Protein AF-0000000078945267 (afdb_homodimer)

Nearest PDB structures (foldseek):
  6a7v-assembly1_E  TM=7.992E-01  e=7.839E-07  Mycobacterium tuberculosis H37Rv
  5wzf-assembly1_A  TM=7.982E-01  e=2.607E-05  Mycobacterium tuberculosis H37Rv
  4xgr-assembly1_A  TM=7.816E-01  e=2.161E-05  Mycobacterium tuberculosis H37Rv
  3h87-assembly1_B  TM=7.826E-01  e=5.525E-05  Mycobacterium tuberculosis H37Rv
  5sv2-assembly1_A-2  TM=7.715E-01  e=1.601E-04  Mycobacterium tuberculosis H37Rv

pLDDT: mean 94.8, std 7.05, range [62.19, 98.81]

Sequence (258 aa):
MIVIPDTSALVELIKGTEKGKAVLEILNESELVIIPTLVLAELSSFLERNGVDLSIVKTIADMGLVVPLDKEVAINAGKLHAEIRRKNKNKHVSLADCIISKTAKRYGALVVTTDYHFRLLGDAIIIESMIVIPDTSALVELIK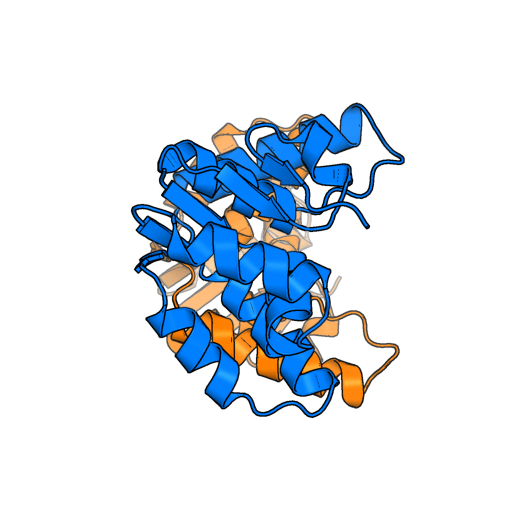GTEKGKAVLEILNESELVIIPTLVLAELSSFLERNGVDLSIVKTIADMGLVVPLDKEVAINAGKLHAEIRRKNKNKHVSLADCIISKTAKRYGALVVTTDYHFRLLGDAIIIES

Structure (mmCIF, N/CA/C/O backbone):
data_AF-0000000078945267-model_v1
#
loop_
_entity.id
_entity.type
_entity.pdbx_description
1 polymer 'Ribonuclease VapC'
#
loop_
_atom_site.group_PDB
_atom_site.id
_atom_site.type_symbol
_atom_site.label_atom_id
_atom_site.label_alt_id
_atom_site.label_comp_id
_atom_site.label_asym_id
_atom_site.label_entity_id
_atom_site.label_seq_id
_atom_site.pdbx_PDB_ins_code
_atom_site.Cartn_x
_atom_site.Cartn_y
_atom_site.Cartn_z
_atom_site.occupancy
_atom_site.B_iso_or_equiv
_atom_site.auth_seq_id
_atom_site.auth_comp_id
_atom_site.auth_asym_id
_atom_site.auth_atom_id
_atom_site.pdbx_PDB_model_num
ATOM 1 N N . MET A 1 1 ? 11.25 -24.047 -0.646 1 95.25 1 MET A N 1
ATOM 2 C CA . MET A 1 1 ? 11.461 -22.609 -0.771 1 95.25 1 MET A CA 1
ATOM 3 C C . MET A 1 1 ? 10.25 -21.828 -0.259 1 95.25 1 MET A C 1
ATOM 5 O O . MET A 1 1 ? 9.133 -22.359 -0.244 1 95.25 1 MET A O 1
ATOM 9 N N . ILE A 1 2 ? 10.531 -20.609 0.265 1 98.38 2 ILE A N 1
ATOM 10 C CA . ILE A 1 2 ? 9.461 -19.703 0.669 1 98.38 2 ILE A CA 1
ATOM 11 C C . ILE A 1 2 ? 9.102 -18.781 -0.488 1 98.38 2 ILE A C 1
ATOM 13 O O . ILE A 1 2 ? 9.992 -18.234 -1.15 1 98.38 2 ILE A O 1
ATOM 17 N N . VAL A 1 3 ? 7.695 -18.594 -0.691 1 98.62 3 VAL A N 1
ATOM 18 C CA . VAL A 1 3 ? 7.328 -17.797 -1.857 1 98.62 3 VAL A CA 1
ATOM 19 C C . VAL A 1 3 ? 6.238 -16.797 -1.479 1 98.62 3 VAL A C 1
ATOM 21 O O . VAL A 1 3 ? 5.508 -17.016 -0.505 1 98.62 3 VAL A O 1
ATOM 24 N N . ILE A 1 4 ? 6.203 -15.719 -2.215 1 98.56 4 ILE A N 1
ATOM 25 C CA . ILE A 1 4 ? 5.148 -14.711 -2.164 1 98.56 4 ILE A CA 1
ATOM 26 C C . ILE A 1 4 ? 4.527 -14.539 -3.547 1 98.56 4 ILE A C 1
ATOM 28 O O . ILE A 1 4 ? 5.172 -14.023 -4.465 1 98.56 4 ILE A O 1
ATOM 32 N N . PRO A 1 5 ? 3.307 -15.031 -3.713 1 98.56 5 PRO A N 1
ATOM 33 C CA . PRO A 1 5 ? 2.623 -14.672 -4.957 1 98.56 5 PRO A CA 1
ATOM 34 C C . PRO A 1 5 ? 2.16 -13.219 -4.984 1 98.56 5 PRO A C 1
ATOM 36 O O . PRO A 1 5 ? 1.478 -12.766 -4.059 1 98.56 5 PRO A O 1
ATOM 39 N N . ASP A 1 6 ? 2.59 -12.5 -6.016 1 97.38 6 ASP A N 1
ATOM 40 C CA . ASP A 1 6 ? 2.037 -11.156 -6.133 1 97.38 6 ASP A CA 1
ATOM 41 C C . ASP A 1 6 ? 0.679 -11.18 -6.832 1 97.38 6 ASP A C 1
ATOM 43 O O . ASP A 1 6 ? 0.148 -12.25 -7.129 1 97.38 6 ASP A O 1
ATOM 47 N N . THR A 1 7 ? 0.083 -10.078 -7 1 98 7 THR A N 1
ATOM 48 C CA . THR A 1 7 ? -1.31 -10.016 -7.43 1 98 7 THR A CA 1
ATOM 49 C C . THR A 1 7 ? -1.462 -10.555 -8.844 1 98 7 THR A C 1
ATOM 51 O O . THR A 1 7 ? -2.41 -11.289 -9.141 1 98 7 THR A O 1
ATOM 54 N N . SER A 1 8 ? -0.461 -10.25 -9.703 1 97.31 8 SER A N 1
ATOM 55 C CA . SER A 1 8 ? -0.552 -10.719 -11.078 1 97.31 8 SER A CA 1
ATOM 56 C C . SER A 1 8 ? -0.572 -12.242 -11.148 1 97.31 8 SER A C 1
ATOM 58 O O . SER A 1 8 ? -1.308 -12.82 -11.945 1 97.31 8 SER A O 1
ATOM 60 N N . ALA A 1 9 ? 0.193 -12.883 -10.32 1 98.25 9 ALA A N 1
ATOM 61 C CA . ALA A 1 9 ? 0.227 -14.344 -10.273 1 98.25 9 ALA A CA 1
ATOM 62 C C . ALA A 1 9 ? -1.091 -14.906 -9.75 1 98.25 9 ALA A C 1
ATOM 64 O O . ALA A 1 9 ? -1.614 -15.883 -10.297 1 98.25 9 ALA A O 1
ATOM 65 N N . LEU A 1 10 ? -1.614 -14.336 -8.758 1 98.56 10 LEU A N 1
ATOM 66 C CA . LEU A 1 10 ? -2.854 -14.805 -8.148 1 98.56 10 LEU A CA 1
ATOM 67 C C . LEU A 1 10 ? -4.027 -14.633 -9.109 1 98.56 10 LEU A C 1
ATOM 69 O O . LEU A 1 10 ? -4.934 -15.469 -9.133 1 98.56 10 LEU A O 1
ATOM 73 N N . VAL A 1 11 ? -4.02 -13.57 -9.859 1 98.06 11 VAL A N 1
ATOM 74 C CA . VAL A 1 11 ? -5.07 -13.328 -10.844 1 98.06 11 VAL A CA 1
ATOM 75 C C . VAL A 1 11 ? -5.074 -14.453 -11.875 1 98.06 11 VAL A C 1
ATOM 77 O O . VAL A 1 11 ? -6.133 -14.992 -12.211 1 98.06 11 VAL A O 1
ATOM 80 N N . GLU A 1 12 ? -3.877 -14.828 -12.344 1 98 12 GLU A N 1
ATOM 81 C CA . GLU A 1 12 ? -3.777 -15.945 -13.281 1 98 12 GLU A CA 1
ATOM 82 C C . GLU A 1 12 ? -4.25 -17.25 -12.648 1 98 12 GLU A C 1
ATOM 84 O O . GLU A 1 12 ? -4.895 -18.062 -13.305 1 98 12 GLU A O 1
ATOM 89 N N . LEU A 1 13 ? -3.918 -17.438 -11.375 1 97.88 13 LEU A N 1
ATOM 90 C CA . LEU A 1 13 ? -4.344 -18.625 -10.641 1 97.88 13 LEU A CA 1
ATOM 91 C C . LEU A 1 13 ? -5.867 -18.703 -10.586 1 97.88 13 LEU A C 1
ATOM 93 O O . LEU A 1 13 ? -6.445 -19.75 -10.891 1 97.88 13 LEU A O 1
ATOM 97 N N . ILE A 1 14 ? -6.5 -17.609 -10.281 1 97.44 14 ILE A N 1
ATOM 98 C CA . ILE A 1 14 ? -7.949 -17.547 -10.102 1 97.44 14 ILE A CA 1
ATOM 99 C C . ILE A 1 14 ? -8.641 -17.734 -11.453 1 97.44 14 ILE A C 1
ATOM 101 O O . ILE A 1 14 ? -9.68 -18.391 -11.531 1 97.44 14 ILE A O 1
ATOM 105 N N . LYS A 1 15 ? -8 -17.219 -12.508 1 96.5 15 LYS A N 1
ATOM 106 C CA . LYS A 1 15 ? -8.578 -17.312 -13.844 1 96.5 15 LYS A CA 1
ATOM 107 C C . LYS A 1 15 ? -8.406 -18.719 -14.422 1 96.5 15 LYS A C 1
ATOM 109 O O . LYS A 1 15 ? -9.078 -19.078 -15.391 1 96.5 15 LYS A O 1
ATOM 114 N N . GLY A 1 16 ? -7.504 -19.438 -13.883 1 96.56 16 GLY A N 1
ATOM 115 C CA . GLY A 1 16 ? -7.293 -20.797 -14.352 1 96.56 16 GLY A CA 1
ATOM 116 C C . GLY A 1 16 ? -6.559 -20.859 -15.68 1 96.56 16 GLY A C 1
ATOM 117 O O . GLY A 1 16 ? -6.852 -21.719 -16.516 1 96.56 16 GLY A O 1
ATOM 118 N N . THR A 1 17 ? -5.715 -19.922 -15.945 1 97.44 17 THR A N 1
ATOM 119 C CA . THR A 1 17 ? -4.922 -19.922 -17.172 1 97.44 17 THR A CA 1
ATOM 120 C C . THR A 1 17 ? -3.768 -20.906 -17.078 1 97.44 17 THR A C 1
ATOM 122 O O . THR A 1 17 ? -3.555 -21.516 -16.031 1 97.44 17 THR A O 1
ATOM 125 N N . GLU A 1 18 ? -3.039 -21.062 -18.188 1 97.56 18 GLU A N 1
ATOM 126 C CA . GLU A 1 18 ? -1.825 -21.875 -18.156 1 97.56 18 GLU A CA 1
ATOM 127 C C . GLU A 1 18 ? -0.794 -21.281 -17.203 1 97.56 18 GLU A C 1
ATOM 129 O O . GLU A 1 18 ? -0.133 -22.031 -16.469 1 97.56 18 GLU A O 1
ATOM 134 N N . LYS A 1 19 ? -0.689 -20.031 -17.188 1 98 19 LYS A N 1
ATOM 135 C CA . LYS A 1 19 ? 0.187 -19.375 -16.219 1 98 19 LYS A CA 1
ATOM 136 C C . LYS 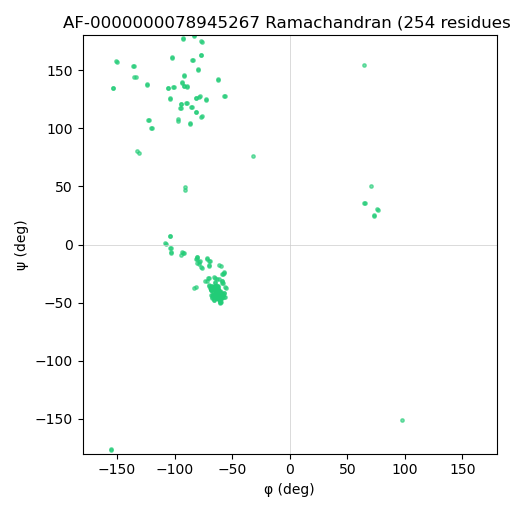A 1 19 ? -0.271 -19.656 -14.789 1 98 19 LYS A C 1
ATOM 138 O O . LYS A 1 19 ? 0.553 -19.844 -13.891 1 98 19 LYS A O 1
ATOM 143 N N . GLY A 1 20 ? -1.564 -19.641 -14.648 1 97.88 20 GLY A N 1
ATOM 144 C CA . GLY A 1 20 ? -2.131 -19.938 -13.336 1 97.88 20 GLY A CA 1
ATOM 145 C C . GLY A 1 20 ? -1.781 -21.328 -12.836 1 97.88 20 GLY A C 1
ATOM 146 O O . GLY A 1 20 ? -1.502 -21.516 -11.648 1 97.88 20 GLY A O 1
ATOM 147 N N . LYS A 1 21 ? -1.812 -22.25 -13.773 1 97.94 21 LYS A N 1
ATOM 148 C CA . LYS A 1 21 ? -1.436 -23.609 -13.422 1 97.94 21 LYS A CA 1
ATOM 149 C C . LYS A 1 21 ? 0.021 -23.672 -12.969 1 97.94 21 LYS A C 1
ATOM 151 O O . LYS A 1 21 ? 0.348 -24.391 -12.016 1 97.94 21 LYS A O 1
ATOM 156 N N . ALA A 1 22 ? 0.824 -22.938 -13.703 1 98 22 ALA A N 1
ATOM 157 C CA . ALA A 1 22 ? 2.232 -22.875 -13.328 1 98 22 ALA A CA 1
ATOM 158 C C . ALA A 1 22 ? 2.398 -22.25 -11.945 1 98 22 ALA A C 1
ATOM 160 O O . ALA A 1 22 ? 3.209 -22.719 -11.141 1 98 22 ALA A O 1
ATOM 161 N N . VAL A 1 23 ? 1.636 -21.25 -11.625 1 98.25 23 VAL A N 1
ATOM 162 C CA . VAL A 1 23 ? 1.657 -20.594 -10.32 1 98.25 23 VAL A CA 1
ATOM 163 C C . VAL A 1 23 ? 1.265 -21.609 -9.234 1 98.25 23 VAL A C 1
ATOM 165 O O . VAL A 1 23 ? 1.939 -21.719 -8.211 1 98.25 23 VAL A O 1
ATOM 168 N N . LEU A 1 24 ? 0.233 -22.297 -9.523 1 97.69 24 LEU A N 1
ATOM 169 C CA . LEU A 1 24 ? -0.27 -23.281 -8.562 1 97.69 24 LEU A CA 1
ATOM 170 C C . LEU A 1 24 ? 0.787 -24.328 -8.258 1 97.69 24 LEU A C 1
ATOM 172 O O . LEU A 1 24 ? 0.966 -24.719 -7.098 1 97.69 24 LEU A O 1
ATOM 176 N N . GLU A 1 25 ? 1.458 -24.781 -9.25 1 98.06 25 GLU A N 1
ATOM 177 C CA . GLU A 1 25 ? 2.512 -25.766 -9.07 1 98.06 25 GLU A CA 1
ATOM 178 C C . GLU A 1 25 ? 3.613 -25.25 -8.148 1 98.06 25 GLU A C 1
ATOM 180 O O . GLU A 1 25 ? 4.07 -25.953 -7.254 1 98.06 25 GLU A O 1
ATOM 185 N N . ILE A 1 26 ? 4.004 -24.031 -8.367 1 98.25 26 ILE A N 1
ATOM 186 C CA . ILE A 1 26 ? 5.055 -23.406 -7.57 1 98.25 26 ILE A CA 1
ATOM 187 C C . ILE A 1 26 ? 4.59 -23.281 -6.121 1 98.25 26 ILE A C 1
ATOM 189 O O . ILE A 1 26 ? 5.336 -23.594 -5.191 1 98.25 26 ILE A O 1
ATOM 193 N N . LEU A 1 27 ? 3.365 -22.844 -5.941 1 98.19 27 LEU A N 1
ATOM 194 C CA . LEU A 1 27 ? 2.832 -22.672 -4.594 1 98.19 27 LEU A CA 1
ATOM 195 C C . LEU A 1 27 ? 2.746 -24 -3.867 1 98.19 27 LEU A C 1
ATOM 197 O O . LEU A 1 27 ? 3.088 -24.094 -2.686 1 98.19 27 LEU A O 1
ATOM 201 N N . ASN A 1 28 ? 2.387 -25.031 -4.598 1 97.62 28 ASN A N 1
ATOM 202 C CA . ASN A 1 28 ? 2.227 -26.359 -4.012 1 97.62 28 ASN A CA 1
ATOM 203 C C . ASN A 1 28 ? 3.572 -26.953 -3.625 1 97.62 28 ASN A C 1
ATOM 205 O O . ASN A 1 28 ? 3.656 -27.734 -2.668 1 97.62 28 ASN A O 1
ATOM 209 N N . GLU A 1 29 ? 4.551 -26.578 -4.312 1 97.88 29 GLU A N 1
ATOM 210 C CA . GLU A 1 29 ? 5.871 -27.172 -4.09 1 97.88 29 GLU A CA 1
ATOM 211 C C . GLU A 1 29 ? 6.672 -26.344 -3.078 1 97.88 29 GLU A C 1
ATOM 213 O O . GLU A 1 29 ? 7.75 -26.766 -2.652 1 97.88 29 GLU A O 1
ATOM 218 N N . SER A 1 30 ? 6.148 -25.203 -2.703 1 98.19 30 SER A N 1
ATOM 219 C CA . SER A 1 30 ? 6.871 -24.328 -1.794 1 98.19 30 SER A CA 1
ATOM 220 C C . SER A 1 30 ? 6.742 -24.781 -0.348 1 98.19 30 SER A C 1
ATOM 222 O O . SER A 1 30 ? 5.789 -25.484 0.001 1 98.19 30 SER A O 1
ATOM 224 N N . GLU A 1 31 ? 7.734 -24.484 0.42 1 98.25 31 GLU A N 1
ATOM 225 C CA . GLU A 1 31 ? 7.703 -24.797 1.847 1 98.25 31 GLU A CA 1
ATOM 226 C C . GLU A 1 31 ? 6.688 -23.922 2.58 1 98.25 31 GLU A C 1
ATOM 228 O O . GLU A 1 31 ? 6.035 -24.391 3.521 1 98.25 31 GLU A O 1
ATOM 233 N N . LEU A 1 32 ? 6.613 -22.766 2.18 1 98.56 32 LEU A N 1
ATOM 234 C CA . LEU A 1 32 ? 5.738 -21.797 2.816 1 98.56 32 LEU A CA 1
ATOM 235 C C . LEU A 1 32 ? 5.316 -20.703 1.824 1 98.56 32 LEU A C 1
ATOM 237 O O . LEU A 1 32 ? 6.141 -20.219 1.051 1 98.56 32 LEU A O 1
ATOM 241 N N . VAL A 1 33 ? 4.02 -20.422 1.864 1 98.75 33 VAL A N 1
ATOM 242 C CA . VAL A 1 33 ? 3.484 -19.312 1.094 1 98.75 33 VAL A CA 1
ATOM 243 C C . VAL A 1 33 ? 3.191 -18.125 2.023 1 98.75 33 VAL A C 1
ATOM 245 O O . VAL A 1 33 ? 2.531 -18.297 3.053 1 98.75 33 VAL A O 1
ATOM 248 N N . ILE A 1 34 ? 3.738 -17 1.702 1 98.75 34 ILE A N 1
ATOM 249 C CA . ILE A 1 34 ? 3.477 -15.773 2.439 1 98.75 34 ILE A CA 1
ATOM 250 C C . ILE A 1 34 ? 2.564 -14.867 1.619 1 98.75 34 ILE A C 1
ATOM 252 O O . ILE A 1 34 ? 2.754 -14.711 0.41 1 98.75 34 ILE A O 1
ATOM 256 N N . ILE A 1 35 ? 1.578 -14.328 2.305 1 98.81 35 ILE A N 1
ATOM 257 C CA . ILE A 1 35 ? 0.629 -13.438 1.653 1 98.81 35 ILE A CA 1
ATOM 258 C C . ILE A 1 35 ? 0.667 -12.062 2.326 1 98.81 35 ILE A C 1
ATOM 260 O O . ILE A 1 35 ? 0.054 -11.867 3.379 1 98.81 35 ILE A O 1
ATOM 264 N N . PRO A 1 36 ? 1.363 -11.133 1.706 1 98.75 36 PRO A N 1
ATOM 265 C CA . PRO A 1 36 ? 1.32 -9.773 2.254 1 98.75 36 PRO A CA 1
ATOM 266 C C . PRO A 1 36 ? -0.082 -9.172 2.229 1 98.75 36 PRO A C 1
ATOM 268 O O . PRO A 1 36 ? -0.819 -9.352 1.256 1 98.75 36 PRO A O 1
ATOM 271 N N . THR A 1 37 ? -0.438 -8.43 3.23 1 98.75 37 THR A N 1
ATOM 272 C CA . THR A 1 37 ? -1.771 -7.848 3.32 1 98.75 37 THR A CA 1
ATOM 273 C C . THR A 1 37 ? -2.018 -6.879 2.168 1 98.75 37 THR A C 1
ATOM 275 O O . THR A 1 37 ? -3.146 -6.742 1.694 1 98.75 37 THR A O 1
ATOM 278 N N . LEU A 1 38 ? -0.979 -6.266 1.688 1 98.75 38 LEU A N 1
ATOM 279 C CA . LEU A 1 38 ? -1.125 -5.383 0.538 1 98.75 38 LEU A CA 1
ATOM 280 C C . LEU A 1 38 ? -1.604 -6.152 -0.686 1 98.75 38 LEU A C 1
ATOM 282 O O . LEU A 1 38 ? -2.389 -5.637 -1.484 1 98.75 38 LEU A O 1
ATOM 286 N N . VAL A 1 39 ? -1.171 -7.371 -0.865 1 98.75 39 VAL A N 1
ATOM 287 C CA . VAL A 1 39 ? -1.594 -8.219 -1.975 1 98.75 39 VAL A CA 1
ATOM 288 C C . VAL A 1 39 ? -3.086 -8.523 -1.854 1 98.75 39 VAL A C 1
ATOM 290 O O . VAL A 1 39 ? -3.807 -8.539 -2.855 1 98.75 39 VAL A O 1
ATOM 293 N N . LEU A 1 40 ? -3.533 -8.68 -0.643 1 98.75 40 LEU A N 1
ATOM 294 C CA . LEU A 1 40 ? -4.953 -8.938 -0.424 1 98.75 40 LEU A CA 1
ATOM 295 C C . LEU A 1 40 ? -5.785 -7.711 -0.774 1 98.75 40 LEU A C 1
ATOM 297 O O . LEU A 1 40 ? -6.895 -7.836 -1.296 1 98.75 40 LEU A O 1
ATOM 301 N N . ALA A 1 41 ? -5.285 -6.535 -0.462 1 98.69 41 ALA A N 1
ATOM 302 C CA . ALA A 1 41 ? -5.984 -5.309 -0.831 1 98.69 41 ALA A CA 1
ATOM 303 C C . ALA A 1 41 ? -6.145 -5.199 -2.344 1 98.69 41 ALA A C 1
ATOM 305 O O . ALA A 1 41 ? -7.242 -4.938 -2.842 1 98.69 41 ALA A O 1
ATOM 306 N N . GLU A 1 42 ? -5.051 -5.441 -3.041 1 98.56 42 GLU A N 1
ATOM 307 C CA . GLU A 1 42 ? -5.066 -5.375 -4.5 1 98.56 42 GLU A CA 1
ATOM 308 C C . GLU A 1 42 ? -5.996 -6.434 -5.09 1 98.56 42 GLU A C 1
ATOM 310 O O . GLU A 1 42 ? -6.762 -6.148 -6.016 1 98.56 42 GLU A O 1
ATOM 315 N N . LEU A 1 43 ? -5.883 -7.586 -4.555 1 98.62 43 LEU A N 1
ATOM 316 C CA . LEU A 1 43 ? -6.688 -8.703 -5.047 1 98.62 43 LEU A CA 1
ATOM 317 C C . LEU A 1 43 ? -8.172 -8.438 -4.816 1 98.62 43 LEU A C 1
ATOM 319 O O . LEU A 1 43 ? -8.992 -8.688 -5.703 1 98.62 43 LEU A O 1
ATOM 323 N N . SER A 1 44 ? -8.469 -7.922 -3.645 1 98.69 44 SER A N 1
ATOM 324 C CA . SER A 1 44 ? -9.852 -7.598 -3.326 1 98.69 44 SER A CA 1
ATOM 325 C C . SER A 1 44 ? -10.422 -6.578 -4.309 1 98.69 44 SER A C 1
ATOM 327 O O . SER A 1 44 ? -11.539 -6.746 -4.805 1 98.69 44 SER A O 1
ATOM 329 N N . SER A 1 45 ? -9.695 -5.551 -4.609 1 97.81 45 SER A N 1
ATOM 330 C CA . SER A 1 45 ? -10.125 -4.555 -5.578 1 97.81 45 SER A CA 1
ATOM 331 C C . SER A 1 45 ? -10.352 -5.18 -6.953 1 97.81 45 SER A C 1
ATOM 333 O O . SER A 1 45 ? -11.367 -4.922 -7.598 1 97.81 45 SER A O 1
ATOM 335 N N . PHE A 1 46 ? -9.422 -6.023 -7.391 1 97.62 46 PHE A N 1
ATOM 336 C CA . PHE A 1 46 ? -9.492 -6.672 -8.695 1 97.62 46 PHE A CA 1
ATOM 337 C C . PHE A 1 46 ? -10.742 -7.539 -8.797 1 97.62 46 PHE A C 1
ATOM 339 O O . PHE A 1 46 ? -11.492 -7.438 -9.766 1 97.62 46 PHE A O 1
ATOM 346 N N . LEU A 1 47 ? -10.945 -8.359 -7.801 1 97.81 47 LEU A N 1
ATOM 347 C CA . LEU A 1 47 ? -12.07 -9.297 -7.836 1 97.81 47 LEU A CA 1
ATOM 348 C C . LEU A 1 47 ? -13.398 -8.547 -7.832 1 97.81 47 LEU A C 1
ATOM 350 O O . LEU A 1 47 ? -14.289 -8.852 -8.633 1 97.81 47 LEU A O 1
ATOM 354 N N . GLU A 1 48 ? -13.477 -7.59 -6.965 1 96.75 48 GLU A N 1
ATOM 355 C CA . GLU A 1 48 ? -14.703 -6.809 -6.879 1 96.75 48 GLU A CA 1
ATOM 356 C C . GLU A 1 48 ? -14.984 -6.074 -8.188 1 96.75 48 GLU A C 1
ATOM 358 O O . GLU A 1 48 ? -16.125 -6.055 -8.656 1 96.75 48 GLU A O 1
ATOM 363 N N . ARG A 1 49 ? -14.039 -5.535 -8.789 1 94.69 49 ARG A N 1
ATOM 364 C CA . ARG A 1 49 ? -14.203 -4.793 -10.039 1 94.69 49 ARG A CA 1
ATOM 365 C C . ARG A 1 49 ? -14.641 -5.715 -11.172 1 94.69 49 ARG A C 1
ATOM 367 O O . ARG A 1 49 ? -15.289 -5.273 -12.125 1 94.69 49 ARG A O 1
ATOM 374 N N . ASN A 1 50 ? -14.258 -6.945 -11.055 1 95.31 50 ASN A N 1
ATOM 375 C CA . ASN A 1 50 ? -14.523 -7.871 -12.148 1 95.31 50 ASN A CA 1
ATOM 376 C C . ASN A 1 50 ? -15.68 -8.812 -11.82 1 95.31 50 ASN A C 1
ATOM 378 O O . ASN A 1 50 ? -15.898 -9.805 -12.516 1 95.31 50 ASN A O 1
ATOM 382 N N . GLY A 1 51 ? -16.328 -8.57 -10.742 1 94 51 GLY A N 1
ATOM 383 C CA . GLY A 1 51 ? -17.531 -9.32 -10.391 1 94 51 GLY A CA 1
ATOM 384 C C . GLY A 1 51 ? -17.234 -10.734 -9.945 1 94 51 GLY A C 1
ATOM 385 O O . GLY A 1 51 ? -18.062 -11.633 -10.141 1 94 51 GLY A O 1
ATOM 386 N N . VAL A 1 52 ? -16.047 -10.898 -9.469 1 93.31 52 VAL A N 1
ATOM 387 C CA . VAL A 1 52 ? -15.664 -12.219 -8.984 1 93.31 52 VAL A CA 1
ATOM 388 C C . VAL A 1 52 ? -15.961 -12.328 -7.488 1 93.31 52 VAL A C 1
ATOM 390 O O . VAL A 1 52 ? -15.844 -11.344 -6.75 1 93.31 52 VAL A O 1
ATOM 393 N N . ASP A 1 53 ? -16.344 -13.492 -7.062 1 94.06 53 ASP A N 1
ATOM 394 C CA . ASP A 1 53 ? -16.703 -13.742 -5.668 1 94.06 53 ASP A CA 1
ATOM 395 C C . ASP A 1 53 ? -15.562 -13.359 -4.73 1 94.06 53 ASP A C 1
ATOM 397 O O . ASP A 1 53 ? -14.461 -13.891 -4.836 1 94.06 53 ASP A O 1
ATOM 401 N N . LEU A 1 54 ? -15.859 -12.57 -3.752 1 93.25 54 LEU A N 1
ATOM 402 C CA . LEU A 1 54 ? -14.844 -12.023 -2.857 1 93.25 54 LEU A CA 1
ATOM 403 C C . LEU A 1 54 ? -14.414 -13.062 -1.824 1 93.25 54 LEU A C 1
ATOM 405 O O . LEU A 1 54 ? -13.391 -12.898 -1.159 1 93.25 54 LEU A O 1
ATOM 409 N N . SER A 1 55 ? -15.203 -14.117 -1.685 1 95.38 55 SER A N 1
ATOM 410 C CA . SER A 1 55 ? -14.797 -15.188 -0.775 1 95.38 55 SER A CA 1
ATOM 411 C C . SER A 1 55 ? -13.461 -15.789 -1.194 1 95.38 55 SER A C 1
ATOM 413 O O . SER A 1 55 ? -12.758 -16.391 -0.376 1 95.38 55 SER A O 1
ATOM 415 N N . ILE A 1 56 ? -13.086 -15.547 -2.453 1 97.31 56 ILE A N 1
ATOM 416 C CA . ILE A 1 56 ? -11.828 -16.047 -2.998 1 97.31 56 ILE A CA 1
ATOM 417 C C . ILE A 1 56 ? -10.656 -15.391 -2.27 1 97.31 56 ILE A C 1
ATOM 419 O O . ILE A 1 56 ? -9.625 -16.031 -2.037 1 97.31 56 ILE A O 1
ATOM 423 N N . VAL A 1 57 ? -10.805 -14.148 -1.843 1 98 57 VAL A N 1
ATOM 424 C CA . VAL A 1 57 ? -9.734 -13.461 -1.122 1 98 57 VAL A CA 1
ATOM 425 C C . VAL A 1 57 ? -9.43 -14.203 0.177 1 98 57 VAL A C 1
ATOM 427 O O . VAL A 1 57 ? -8.266 -14.367 0.546 1 98 57 VAL A O 1
ATOM 430 N N . LYS A 1 58 ? -10.469 -14.664 0.824 1 96.12 58 LYS A N 1
ATOM 431 C CA . LYS A 1 58 ? -10.281 -15.422 2.057 1 96.12 58 LYS A CA 1
ATOM 432 C C . LYS A 1 58 ? -9.609 -16.766 1.78 1 96.12 58 LYS A C 1
ATOM 434 O O . LYS A 1 58 ? -8.766 -17.219 2.557 1 96.12 58 LYS A O 1
ATOM 439 N N . THR A 1 59 ? -10.016 -17.375 0.708 1 97.19 59 THR A N 1
ATOM 440 C CA . THR A 1 59 ? -9.398 -18.641 0.312 1 97.19 59 THR A CA 1
ATOM 441 C C . THR A 1 59 ? -7.902 -18.453 0.067 1 97.19 59 THR A C 1
ATOM 443 O O . THR A 1 59 ? -7.094 -19.281 0.511 1 97.19 59 THR A O 1
ATOM 446 N N . ILE A 1 60 ? -7.598 -17.359 -0.598 1 98 60 ILE A N 1
ATOM 447 C CA . ILE A 1 60 ? -6.199 -17.062 -0.877 1 98 60 ILE A CA 1
ATOM 448 C C . ILE A 1 60 ? -5.457 -16.797 0.43 1 98 60 ILE A C 1
ATOM 450 O O . ILE A 1 60 ? -4.348 -17.297 0.635 1 98 60 ILE A O 1
ATOM 454 N N . ALA A 1 61 ? -6.047 -16.047 1.312 1 97.94 61 ALA A N 1
ATOM 455 C CA . ALA A 1 61 ? -5.438 -15.75 2.607 1 97.94 61 ALA A CA 1
ATOM 456 C C . ALA A 1 61 ? -5.152 -17.031 3.389 1 97.94 61 ALA A C 1
ATOM 458 O O . ALA A 1 61 ? -4.152 -17.109 4.105 1 97.94 61 ALA A O 1
ATOM 459 N N . ASP A 1 62 ? -5.973 -18.016 3.191 1 96.88 62 ASP A N 1
ATOM 460 C CA . ASP A 1 62 ? -5.871 -19.266 3.945 1 96.88 62 ASP A CA 1
ATOM 461 C C . ASP A 1 62 ? -4.785 -20.172 3.367 1 96.88 62 ASP A C 1
ATOM 463 O O . ASP A 1 62 ? -4.375 -21.141 4.008 1 96.88 62 ASP A O 1
ATOM 467 N N . MET A 1 63 ? -4.266 -19.844 2.203 1 95.69 63 MET A N 1
ATOM 468 C CA . MET A 1 63 ? -3.277 -20.688 1.526 1 95.69 63 MET A CA 1
ATOM 469 C C . MET A 1 63 ? -1.885 -20.453 2.102 1 95.69 63 MET A C 1
ATOM 471 O O . MET A 1 63 ? -0.97 -21.234 1.857 1 95.69 63 MET A O 1
ATOM 475 N N . GLY A 1 64 ? -1.753 -19.422 2.877 1 97.88 64 GLY A N 1
ATOM 476 C CA . GLY A 1 64 ? -0.427 -19.078 3.363 1 97.88 64 GLY A CA 1
ATOM 477 C C . GLY A 1 64 ? -0.452 -18.281 4.664 1 97.88 64 GLY A C 1
ATOM 478 O O . GLY A 1 64 ? -1.49 -18.203 5.32 1 97.88 64 GLY A O 1
ATOM 479 N N . LEU A 1 65 ? 0.695 -17.891 5.09 1 98.5 65 LEU A N 1
ATOM 480 C CA . LEU A 1 65 ? 0.845 -17.016 6.238 1 98.5 65 LEU A CA 1
ATOM 481 C C . LEU A 1 65 ? 0.63 -15.555 5.832 1 98.5 65 LEU A C 1
ATOM 483 O O . LEU A 1 65 ? 1.429 -14.992 5.078 1 98.5 65 LEU A O 1
ATOM 487 N N . VAL A 1 66 ? -0.447 -14.984 6.367 1 98.81 66 VAL A N 1
ATOM 488 C CA . VAL A 1 66 ? -0.708 -13.578 6.09 1 98.81 66 VAL A CA 1
ATOM 489 C C . VAL A 1 66 ? 0.19 -12.703 6.961 1 98.81 66 VAL A C 1
ATOM 491 O O . VAL A 1 66 ? 0.237 -12.875 8.18 1 98.81 66 VAL A O 1
ATOM 494 N N . VAL A 1 67 ? 0.909 -11.789 6.336 1 98.56 67 VAL A N 1
ATOM 495 C CA . VAL A 1 67 ? 1.807 -10.922 7.098 1 98.56 67 VAL A CA 1
ATOM 496 C C . VAL A 1 67 ? 1.462 -9.461 6.836 1 98.56 67 VAL A C 1
ATOM 498 O O . VAL A 1 67 ? 1.152 -9.078 5.703 1 98.56 67 VAL A O 1
ATOM 501 N N . PRO A 1 68 ? 1.447 -8.633 7.887 1 98.44 68 PRO A N 1
ATOM 502 C CA . PRO A 1 68 ? 1.164 -7.203 7.719 1 98.44 68 PRO A CA 1
ATOM 503 C C . PRO A 1 68 ? 2.357 -6.426 7.168 1 98.44 68 PRO A C 1
ATOM 505 O O . PRO A 1 68 ? 3.475 -6.949 7.129 1 98.44 68 PRO A O 1
ATOM 508 N N . LEU A 1 69 ? 2.117 -5.242 6.668 1 98.06 69 LEU A N 1
ATOM 509 C CA . LEU A 1 69 ? 3.18 -4.305 6.316 1 98.06 69 LEU A CA 1
ATOM 510 C C . LEU A 1 69 ? 3.752 -3.643 7.566 1 98.06 69 LEU A C 1
ATOM 512 O O . LEU A 1 69 ? 3.088 -2.816 8.195 1 98.06 69 LEU A O 1
ATOM 516 N N . ASP A 1 70 ? 4.875 -3.963 7.879 1 95.88 70 ASP A N 1
ATOM 517 C CA . ASP A 1 70 ? 5.441 -3.342 9.078 1 95.88 70 ASP A CA 1
ATOM 518 C C . ASP A 1 70 ? 6.23 -2.084 8.719 1 95.88 70 ASP A C 1
ATOM 520 O O . ASP A 1 70 ? 6.371 -1.747 7.539 1 95.88 70 ASP A O 1
ATOM 524 N N . LYS A 1 71 ? 6.742 -1.433 9.773 1 97.38 71 LYS A N 1
ATOM 525 C CA . LYS A 1 71 ? 7.383 -0.128 9.648 1 97.38 71 LYS A CA 1
ATOM 526 C C . LYS A 1 71 ? 8.672 -0.227 8.836 1 97.38 71 LYS A C 1
ATOM 528 O O . LYS A 1 71 ? 8.906 0.568 7.926 1 97.38 71 LYS A O 1
ATOM 533 N N . GLU A 1 72 ? 9.477 -1.21 9.133 1 97.38 72 GLU A N 1
ATOM 534 C CA . GLU A 1 72 ? 10.781 -1.34 8.484 1 97.38 72 GLU A CA 1
ATOM 535 C C . GLU A 1 72 ? 10.633 -1.625 6.996 1 97.38 72 GLU A C 1
ATOM 537 O O . GLU A 1 72 ? 11.273 -0.971 6.168 1 97.38 72 GLU A O 1
ATOM 542 N N . VAL A 1 73 ? 9.789 -2.562 6.664 1 97.94 73 VAL A N 1
ATOM 543 C CA . VAL A 1 73 ? 9.539 -2.9 5.266 1 97.94 73 VAL A CA 1
ATOM 544 C C . VAL A 1 73 ? 8.969 -1.688 4.535 1 97.94 73 VAL A C 1
ATOM 546 O O . VAL A 1 73 ? 9.375 -1.383 3.41 1 97.94 73 VAL A O 1
ATOM 549 N N . ALA A 1 74 ? 8.086 -0.976 5.164 1 98.5 74 ALA A N 1
ATOM 550 C CA . ALA A 1 74 ? 7.449 0.19 4.551 1 98.5 74 ALA A CA 1
ATOM 551 C C . ALA A 1 74 ? 8.484 1.245 4.176 1 98.5 74 ALA A C 1
ATOM 553 O O . ALA A 1 74 ? 8.531 1.7 3.031 1 98.5 74 ALA A O 1
ATOM 554 N N . ILE A 1 75 ? 9.336 1.579 5.09 1 98.38 75 ILE A N 1
ATOM 555 C CA . ILE A 1 75 ? 10.328 2.635 4.887 1 98.38 75 ILE A CA 1
ATOM 556 C C . ILE A 1 75 ? 11.328 2.203 3.816 1 98.38 75 ILE A C 1
ATOM 558 O O . ILE A 1 75 ? 11.633 2.971 2.9 1 98.38 75 ILE A O 1
ATOM 562 N N . ASN A 1 76 ? 11.758 0.974 3.887 1 97.94 76 ASN A N 1
ATOM 563 C CA . ASN A 1 76 ? 12.727 0.475 2.916 1 97.94 76 ASN A CA 1
ATOM 564 C C . ASN A 1 76 ? 12.117 0.366 1.521 1 97.94 76 ASN A C 1
ATOM 566 O O . ASN A 1 76 ? 12.812 0.568 0.521 1 97.94 76 ASN A O 1
ATOM 570 N N . ALA A 1 77 ? 10.875 0.011 1.459 1 98 77 ALA A N 1
ATOM 571 C CA . ALA A 1 77 ? 10.188 -0.052 0.172 1 98 77 ALA A CA 1
ATOM 572 C C . ALA A 1 77 ? 10.109 1.327 -0.476 1 98 77 ALA A C 1
ATOM 574 O O . ALA A 1 77 ? 10.266 1.458 -1.692 1 98 77 ALA A O 1
ATOM 575 N N . GLY A 1 78 ? 9.781 2.332 0.324 1 98.12 78 GLY A N 1
ATOM 576 C CA . GLY A 1 78 ? 9.781 3.689 -0.197 1 98.12 78 GLY A CA 1
ATOM 577 C C . GLY A 1 78 ? 11.117 4.105 -0.778 1 98.12 78 GLY A C 1
ATOM 578 O O . GLY A 1 78 ? 11.18 4.688 -1.862 1 98.12 78 GLY A O 1
ATOM 579 N N . LYS A 1 79 ? 12.188 3.744 -0.083 1 97.19 79 LYS A N 1
ATOM 580 C CA . LYS A 1 79 ? 13.531 4.043 -0.566 1 97.19 79 LYS A CA 1
ATOM 581 C C . LYS A 1 79 ? 13.797 3.354 -1.901 1 97.19 79 LYS A C 1
ATOM 583 O O . LYS A 1 79 ? 14.305 3.979 -2.838 1 97.19 79 LYS A O 1
ATOM 588 N N . LEU A 1 80 ? 13.477 2.162 -1.93 1 95.69 80 LEU A N 1
ATOM 589 C CA . LEU A 1 80 ? 13.672 1.38 -3.146 1 95.69 80 LEU A CA 1
ATOM 590 C C . LEU A 1 80 ? 12.898 1.984 -4.312 1 95.69 80 LEU A C 1
ATOM 592 O O . LEU A 1 80 ? 13.43 2.092 -5.422 1 95.69 80 LEU A O 1
ATOM 596 N N . HIS A 1 81 ? 11.656 2.348 -4.086 1 96.12 81 HIS A N 1
ATOM 597 C CA . HIS A 1 81 ? 10.805 2.945 -5.109 1 96.12 81 HIS A CA 1
ATOM 598 C C . HIS A 1 81 ? 11.445 4.203 -5.691 1 96.12 81 HIS A C 1
ATOM 600 O O . HIS A 1 81 ? 11.492 4.371 -6.914 1 96.12 81 HIS A O 1
ATOM 606 N N . ALA A 1 82 ? 11.953 5.031 -4.84 1 95.56 82 ALA A N 1
ATOM 607 C CA . ALA A 1 82 ? 12.609 6.262 -5.277 1 95.56 82 ALA A CA 1
ATOM 608 C C . ALA A 1 82 ? 13.852 5.949 -6.105 1 95.56 82 ALA A C 1
ATOM 610 O O . ALA A 1 82 ? 14.102 6.59 -7.129 1 95.56 82 ALA A O 1
ATOM 611 N N . GLU A 1 83 ? 14.625 4.996 -5.648 1 93.31 83 GLU A N 1
ATOM 612 C CA . GLU A 1 83 ? 15.844 4.602 -6.348 1 93.31 83 GLU A CA 1
ATOM 613 C C . GLU A 1 83 ? 15.539 4.117 -7.762 1 93.31 83 GLU A C 1
ATOM 615 O O . GLU A 1 83 ? 16.234 4.477 -8.711 1 93.31 83 GLU A O 1
ATOM 620 N N . ILE A 1 84 ? 14.555 3.355 -7.844 1 91.5 84 ILE A N 1
ATOM 621 C CA . ILE A 1 84 ? 14.18 2.793 -9.141 1 91.5 84 ILE A CA 1
ATOM 622 C C . ILE A 1 84 ? 13.68 3.902 -10.062 1 91.5 84 ILE A C 1
ATOM 624 O O . ILE A 1 84 ? 14.031 3.943 -11.242 1 91.5 84 ILE A O 1
ATOM 628 N N . ARG A 1 85 ? 12.844 4.738 -9.531 1 90.12 85 ARG A N 1
ATOM 629 C CA . ARG A 1 85 ? 12.281 5.824 -10.328 1 90.12 85 ARG A CA 1
ATOM 630 C C . ARG A 1 85 ? 13.375 6.777 -10.805 1 90.12 85 ARG A C 1
ATOM 632 O O . ARG A 1 85 ? 13.266 7.363 -11.883 1 90.12 85 ARG A O 1
ATOM 639 N N . ARG A 1 86 ? 14.359 6.984 -9.969 1 88.06 86 ARG A N 1
ATOM 640 C CA . ARG A 1 86 ? 15.477 7.844 -10.336 1 88.06 86 ARG A CA 1
ATO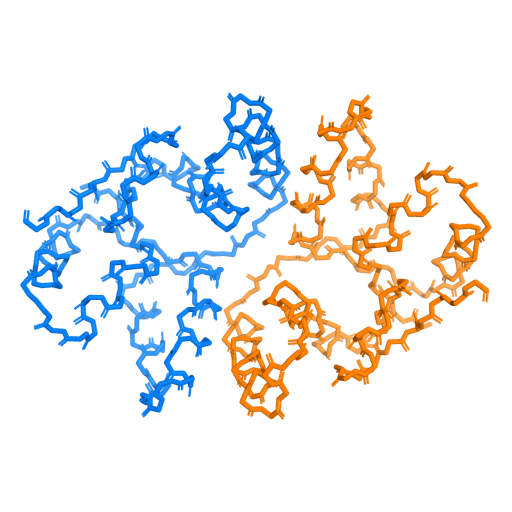M 641 C C . ARG A 1 86 ? 16.266 7.238 -11.492 1 88.06 86 ARG A C 1
ATOM 643 O O . ARG A 1 86 ? 16.719 7.957 -12.398 1 88.06 86 ARG A O 1
ATOM 650 N N . LYS A 1 87 ? 16.422 5.996 -11.461 1 83.44 87 LYS A N 1
ATOM 651 C CA . LYS A 1 87 ? 17.234 5.309 -12.453 1 83.44 87 LYS A CA 1
ATOM 652 C C . LYS A 1 87 ? 16.469 5.059 -13.742 1 83.44 87 LYS A C 1
ATOM 654 O O . LYS A 1 87 ? 17.047 5.027 -14.828 1 83.44 87 LYS A O 1
ATOM 659 N N . ASN A 1 88 ? 15.234 4.77 -13.516 1 74.56 88 ASN A N 1
ATOM 660 C CA . ASN A 1 88 ? 14.445 4.375 -14.68 1 74.56 88 ASN A CA 1
ATOM 661 C C . ASN A 1 88 ? 13.102 5.109 -14.719 1 74.56 88 ASN A C 1
ATOM 663 O O . ASN A 1 88 ? 12.062 4.531 -14.391 1 74.56 88 ASN A O 1
ATOM 667 N N . LYS A 1 89 ? 13.094 6.289 -15.172 1 65.94 89 LYS A N 1
ATOM 668 C CA . LYS A 1 89 ? 11.898 7.133 -15.195 1 65.94 89 LYS A CA 1
ATOM 669 C C . LYS A 1 89 ? 10.766 6.457 -15.961 1 65.94 89 LYS A C 1
ATOM 671 O O . LYS A 1 89 ? 9.594 6.742 -15.711 1 65.94 89 LYS A O 1
ATOM 676 N N . ASN A 1 90 ? 11.172 5.621 -16.781 1 62.84 90 ASN A N 1
ATOM 677 C CA . ASN A 1 90 ? 10.18 4.996 -17.641 1 62.84 90 ASN A CA 1
ATOM 678 C C . ASN A 1 90 ? 9.68 3.674 -17.062 1 62.84 90 ASN A C 1
ATOM 680 O O . ASN A 1 90 ? 8.773 3.053 -17.609 1 62.84 90 ASN A O 1
ATOM 684 N N . LYS A 1 91 ? 10.383 3.338 -15.977 1 63.84 91 LYS A N 1
ATOM 685 C CA . LYS A 1 91 ? 9.977 2.027 -15.477 1 63.84 91 LYS A CA 1
ATOM 686 C C . LYS A 1 91 ? 8.828 2.15 -14.477 1 63.84 91 LYS A C 1
ATOM 688 O O . LYS A 1 91 ? 8.836 3.041 -13.625 1 63.84 91 LYS A O 1
ATOM 693 N N . HIS A 1 92 ? 7.922 1.189 -14.75 1 78.56 92 HIS A N 1
ATOM 694 C CA . HIS A 1 92 ? 6.594 1.128 -14.148 1 78.56 92 HIS A CA 1
ATOM 695 C C . HIS A 1 92 ? 6.602 0.292 -12.875 1 78.56 92 HIS A C 1
ATOM 697 O O . HIS A 1 92 ? 5.832 -0.664 -12.75 1 78.56 92 HIS A O 1
ATOM 703 N N . VAL A 1 93 ? 7.543 0.526 -12.016 1 89.12 93 VAL A N 1
ATOM 704 C CA . VAL A 1 93 ? 7.504 -0.19 -10.75 1 89.12 93 VAL A CA 1
ATOM 705 C C . VAL A 1 93 ? 6.711 0.617 -9.727 1 89.12 93 VAL A C 1
ATOM 707 O O . VAL A 1 93 ? 7.051 1.766 -9.43 1 89.12 93 VAL A O 1
ATOM 710 N N . SER A 1 94 ? 5.707 -0.025 -9.258 1 93.56 94 SER A N 1
ATOM 711 C CA . SER A 1 94 ? 4.836 0.659 -8.312 1 93.56 94 SER A CA 1
ATOM 712 C C . SER A 1 94 ? 5.375 0.549 -6.887 1 93.56 94 SER A C 1
ATOM 714 O O . SER A 1 94 ? 6.234 -0.29 -6.605 1 93.56 94 SER A O 1
ATOM 716 N N . LEU A 1 95 ? 4.965 1.402 -6.066 1 96.38 95 LEU A N 1
ATOM 717 C CA . LEU A 1 95 ? 5.293 1.287 -4.648 1 96.38 95 LEU A CA 1
ATOM 718 C C . LEU A 1 95 ? 4.855 -0.065 -4.098 1 96.38 95 LEU A C 1
ATOM 720 O O . LEU A 1 95 ? 5.551 -0.658 -3.27 1 96.38 95 LEU A O 1
ATOM 724 N N . ALA A 1 96 ? 3.713 -0.562 -4.559 1 96.75 96 ALA A N 1
ATOM 725 C CA . ALA A 1 96 ? 3.219 -1.873 -4.148 1 96.75 96 ALA A CA 1
ATOM 726 C C . ALA A 1 96 ? 4.219 -2.971 -4.496 1 96.75 96 ALA A C 1
ATOM 728 O O . ALA A 1 96 ? 4.512 -3.84 -3.67 1 96.75 96 ALA A O 1
ATOM 729 N N . ASP A 1 97 ? 4.777 -2.885 -5.664 1 95.88 97 ASP A N 1
ATOM 730 C CA . ASP A 1 97 ? 5.77 -3.867 -6.082 1 95.88 97 ASP A CA 1
ATOM 731 C C . ASP A 1 97 ? 7.008 -3.816 -5.188 1 95.88 97 ASP A C 1
ATOM 733 O O . ASP A 1 97 ? 7.574 -4.855 -4.844 1 95.88 97 ASP A O 1
ATOM 737 N N . CYS A 1 98 ? 7.383 -2.627 -4.785 1 96.94 98 CYS A N 1
ATOM 738 C CA . CYS A 1 98 ? 8.531 -2.465 -3.9 1 96.94 98 CYS A CA 1
ATOM 739 C C . CYS A 1 98 ? 8.234 -3.031 -2.518 1 96.94 98 CYS A C 1
ATOM 741 O O . CYS A 1 98 ? 9.102 -3.648 -1.896 1 96.94 98 CYS A O 1
ATOM 743 N N . ILE A 1 99 ? 7.055 -2.83 -2.045 1 98 99 ILE A N 1
ATOM 744 C CA . ILE A 1 99 ? 6.645 -3.359 -0.748 1 98 99 ILE A CA 1
ATOM 745 C C . ILE A 1 99 ? 6.68 -4.887 -0.778 1 98 99 ILE A C 1
ATOM 747 O O . ILE A 1 99 ? 7.195 -5.52 0.146 1 98 99 ILE A O 1
ATOM 751 N N . ILE A 1 100 ? 6.172 -5.438 -1.837 1 97.94 100 ILE A N 1
ATOM 752 C CA . ILE A 1 100 ? 6.16 -6.891 -1.977 1 97.94 100 ILE A CA 1
ATOM 753 C C . ILE A 1 100 ? 7.594 -7.414 -2.043 1 97.94 100 ILE A C 1
ATOM 755 O O . ILE A 1 100 ? 7.926 -8.414 -1.398 1 97.94 100 ILE A O 1
ATOM 759 N N . SER A 1 101 ? 8.438 -6.742 -2.762 1 97.19 101 SER A N 1
ATOM 760 C CA . SER A 1 101 ? 9.844 -7.129 -2.887 1 97.19 101 SER A CA 1
ATOM 761 C C . SER A 1 101 ? 10.547 -7.082 -1.536 1 97.19 101 SER A C 1
ATOM 763 O O . SER A 1 101 ? 11.258 -8.016 -1.169 1 97.19 101 SER A O 1
ATOM 765 N N . LYS A 1 102 ? 10.344 -6.047 -0.792 1 97.75 102 LYS A N 1
ATOM 766 C CA . LYS A 1 102 ? 11.016 -5.902 0.495 1 97.75 102 LYS A CA 1
ATOM 767 C C . LYS A 1 102 ? 10.445 -6.871 1.526 1 97.75 102 LYS A C 1
ATOM 769 O O . LYS A 1 102 ? 11.164 -7.336 2.414 1 97.75 102 LYS A O 1
ATOM 774 N N . THR A 1 103 ? 9.148 -7.176 1.398 1 97.81 103 THR A N 1
ATOM 775 C CA . THR A 1 103 ? 8.586 -8.227 2.238 1 97.81 103 THR A CA 1
ATOM 776 C C . THR A 1 103 ? 9.266 -9.562 1.951 1 97.81 103 THR A C 1
ATOM 778 O O . THR A 1 103 ? 9.602 -10.305 2.877 1 97.81 103 THR A O 1
ATOM 781 N N . ALA A 1 104 ? 9.445 -9.852 0.666 1 97.5 104 ALA A N 1
ATOM 782 C CA . ALA A 1 104 ? 10.117 -11.086 0.282 1 97.5 104 ALA A CA 1
ATOM 783 C C . ALA A 1 104 ? 11.523 -11.156 0.883 1 97.5 104 ALA A C 1
ATOM 785 O O . ALA A 1 104 ? 11.922 -12.195 1.42 1 97.5 104 ALA A O 1
ATOM 786 N N . LYS A 1 105 ? 12.219 -10.062 0.819 1 97 105 LYS A N 1
ATOM 787 C CA . LYS A 1 105 ? 13.57 -10.008 1.378 1 97 105 LYS A CA 1
ATOM 788 C C . LYS A 1 105 ? 13.555 -10.297 2.877 1 97 105 LYS A C 1
ATOM 790 O O . LYS A 1 105 ? 14.398 -11.039 3.381 1 97 105 LYS A O 1
ATOM 795 N N . ARG A 1 106 ? 12.641 -9.758 3.568 1 96.62 106 ARG A N 1
ATOM 796 C CA . ARG A 1 106 ? 12.516 -9.93 5.012 1 96.62 106 ARG A CA 1
ATOM 797 C C . ARG A 1 106 ? 12.375 -11.406 5.375 1 96.62 106 ARG A C 1
ATOM 799 O O . ARG A 1 106 ? 12.891 -11.852 6.402 1 96.62 106 ARG A O 1
ATOM 806 N N . TYR A 1 107 ? 11.742 -12.141 4.52 1 96.88 107 TYR A N 1
ATOM 807 C CA . TYR A 1 107 ? 11.406 -13.516 4.859 1 96.88 107 TYR A CA 1
ATOM 808 C C . TYR A 1 107 ? 12.273 -14.5 4.082 1 96.88 107 TYR A C 1
ATOM 810 O O . TYR A 1 107 ? 12.07 -15.711 4.16 1 96.88 107 TYR A O 1
ATOM 818 N N . GLY A 1 108 ? 13.156 -13.945 3.277 1 97 108 GLY A N 1
ATOM 819 C CA . GLY A 1 108 ? 13.945 -14.82 2.432 1 97 108 GLY A CA 1
ATOM 820 C C . GLY A 1 108 ? 13.109 -15.57 1.407 1 97 108 GLY A C 1
ATOM 821 O O . GLY A 1 108 ? 13.359 -16.75 1.138 1 97 108 GLY A O 1
ATOM 822 N N . ALA A 1 109 ? 12.078 -14.898 0.904 1 97.88 109 ALA A N 1
ATOM 823 C CA . ALA A 1 109 ? 11.133 -15.516 -0.019 1 97.88 109 ALA A CA 1
ATOM 824 C C . ALA A 1 109 ? 11.414 -15.094 -1.458 1 97.88 109 ALA A C 1
ATOM 826 O O . ALA A 1 109 ? 12.109 -14.102 -1.695 1 97.88 109 ALA A O 1
ATOM 827 N N . LEU A 1 110 ? 10.906 -15.859 -2.418 1 97.88 110 LEU A N 1
ATOM 828 C CA . LEU A 1 110 ? 10.867 -15.477 -3.826 1 97.88 110 LEU A CA 1
ATOM 829 C C . LEU A 1 110 ? 9.484 -14.977 -4.223 1 97.88 110 LEU A C 1
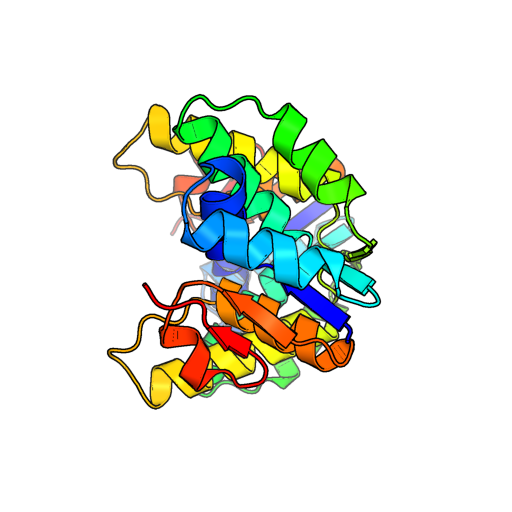ATOM 831 O O . LEU A 1 110 ? 8.469 -15.562 -3.828 1 97.88 110 LEU A O 1
ATOM 835 N N . VAL A 1 111 ? 9.5 -13.906 -4.953 1 98.31 111 VAL A N 1
ATOM 836 C CA . VAL A 1 111 ? 8.234 -13.406 -5.461 1 98.31 111 VAL A CA 1
ATOM 837 C C . VAL A 1 111 ? 7.832 -14.18 -6.715 1 98.31 111 VAL A C 1
ATOM 839 O O . VAL A 1 111 ? 8.633 -14.344 -7.633 1 98.31 111 VAL A O 1
ATOM 842 N N . VAL A 1 112 ? 6.625 -14.727 -6.691 1 98.31 112 VAL A N 1
ATOM 843 C CA . VAL A 1 112 ? 6.051 -15.344 -7.879 1 98.31 112 VAL A CA 1
ATOM 844 C C . VAL A 1 112 ? 5.172 -14.336 -8.609 1 98.31 112 VAL A C 1
ATOM 846 O O . VAL A 1 112 ? 4.207 -13.82 -8.047 1 98.31 112 VAL A O 1
ATOM 849 N N . THR A 1 113 ? 5.492 -14.055 -9.859 1 97.88 113 THR A N 1
ATOM 850 C CA . THR A 1 113 ? 4.828 -12.969 -10.562 1 97.88 113 THR A CA 1
ATOM 851 C C . THR A 1 113 ? 4.785 -13.242 -12.062 1 97.88 113 THR A C 1
ATOM 853 O O . THR A 1 113 ? 5.523 -14.094 -12.562 1 97.88 113 THR A O 1
ATOM 856 N N . THR A 1 114 ? 3.822 -12.57 -12.734 1 96.5 114 THR A N 1
ATOM 857 C CA . THR A 1 114 ? 3.812 -12.594 -14.195 1 96.5 114 THR A CA 1
ATOM 858 C C . THR A 1 114 ? 4.332 -11.266 -14.75 1 96.5 114 THR A C 1
ATOM 860 O O . THR A 1 114 ? 4.426 -11.102 -15.969 1 96.5 114 THR A O 1
ATOM 863 N N . ASP A 1 115 ? 4.633 -10.328 -13.859 1 92.88 115 ASP A N 1
ATOM 864 C CA . ASP A 1 115 ? 5.109 -9.008 -14.258 1 92.88 115 ASP A CA 1
ATOM 865 C C . ASP A 1 115 ? 6.625 -9.008 -14.461 1 92.88 115 ASP A C 1
ATOM 867 O O . ASP A 1 115 ? 7.387 -9.094 -13.5 1 92.88 115 ASP A O 1
ATOM 871 N N . TYR A 1 116 ? 7.074 -8.734 -15.617 1 88.75 116 TYR A N 1
ATOM 872 C CA . TYR A 1 116 ? 8.484 -8.789 -15.992 1 88.75 116 TYR A CA 1
ATOM 873 C C . TYR A 1 116 ? 9.273 -7.668 -15.32 1 88.75 116 TYR A C 1
ATOM 875 O O . TYR A 1 116 ? 10.492 -7.762 -15.172 1 88.75 116 TYR A O 1
ATOM 883 N N . HIS A 1 117 ? 8.617 -6.688 -14.859 1 83.25 117 HIS A N 1
ATOM 884 C CA . HIS A 1 117 ? 9.289 -5.547 -14.242 1 83.25 117 HIS A CA 1
ATOM 885 C C . HIS A 1 117 ? 9.914 -5.934 -12.906 1 83.25 117 HIS A C 1
ATOM 887 O O . HIS A 1 117 ? 10.836 -5.27 -12.43 1 83.25 117 HIS A O 1
ATOM 893 N N . PHE A 1 118 ? 9.523 -7.082 -12.383 1 90.25 118 PHE A N 1
ATOM 894 C CA . PHE A 1 118 ? 10.086 -7.535 -11.109 1 90.25 118 PHE A CA 1
ATOM 895 C C . PHE A 1 118 ? 11.531 -7.973 -11.281 1 90.25 118 PHE A C 1
ATOM 897 O O . PHE A 1 118 ? 12.25 -8.156 -10.297 1 90.25 118 PHE A O 1
ATOM 904 N N . ARG A 1 119 ? 11.945 -8.102 -12.477 1 83.5 119 ARG A N 1
ATOM 905 C CA . ARG A 1 119 ? 13.344 -8.422 -12.727 1 83.5 119 ARG A CA 1
ATOM 906 C C . ARG A 1 119 ? 14.266 -7.367 -12.125 1 83.5 119 ARG A C 1
ATOM 908 O O . ARG A 1 119 ? 15.398 -7.664 -11.742 1 83.5 119 ARG A O 1
ATOM 915 N N . LEU A 1 120 ? 13.719 -6.172 -11.977 1 83.44 120 LEU A N 1
ATOM 916 C CA . LEU A 1 120 ? 14.492 -5.055 -11.438 1 83.44 120 LEU A CA 1
ATOM 917 C C . LEU A 1 120 ? 14.562 -5.133 -9.914 1 83.44 120 LEU A C 1
ATOM 919 O O . LEU A 1 120 ? 15.375 -4.449 -9.289 1 83.44 120 LEU A O 1
ATOM 923 N N . LEU A 1 121 ? 13.719 -5.91 -9.305 1 88.81 121 LEU A N 1
ATOM 924 C CA . LEU A 1 121 ? 13.547 -5.859 -7.859 1 88.81 121 LEU A CA 1
ATOM 925 C C . LEU A 1 121 ? 14.242 -7.035 -7.188 1 88.81 121 LEU A C 1
ATOM 927 O O . LEU A 1 121 ? 14.477 -7.012 -5.977 1 88.81 121 LEU A O 1
ATOM 931 N N . GLY A 1 122 ? 14.734 -7.906 -8.016 1 78.88 122 GLY A N 1
ATOM 932 C CA . GLY A 1 122 ? 15.484 -9.039 -7.488 1 78.88 122 GLY A CA 1
ATOM 933 C C . GLY A 1 122 ? 14.648 -10.297 -7.371 1 78.88 122 GLY A C 1
ATOM 934 O O . GLY A 1 122 ? 13.789 -10.562 -8.211 1 78.88 122 GLY A O 1
ATOM 935 N N . ASP A 1 123 ? 14.914 -11.227 -6.445 1 85.81 123 ASP A N 1
ATOM 936 C CA . ASP A 1 123 ? 14.539 -12.594 -6.086 1 85.81 123 ASP A CA 1
ATOM 937 C C . ASP A 1 123 ? 13.094 -12.883 -6.473 1 85.81 123 ASP A C 1
ATOM 939 O O . ASP A 1 123 ? 12.203 -12.875 -5.621 1 85.81 123 ASP A O 1
ATOM 943 N N . ALA A 1 124 ? 12.898 -13.102 -7.781 1 95.06 124 ALA A N 1
ATOM 944 C CA . ALA A 1 124 ? 11.547 -13.344 -8.273 1 95.06 124 ALA A CA 1
ATOM 945 C C . ALA A 1 124 ? 11.523 -14.516 -9.258 1 95.06 124 ALA A C 1
ATOM 947 O O . ALA A 1 124 ? 12.531 -14.797 -9.914 1 95.06 124 ALA A O 1
ATOM 948 N N . ILE A 1 125 ? 10.516 -15.258 -9.219 1 96.69 125 ILE A N 1
ATOM 949 C CA . ILE A 1 125 ? 10.148 -16.234 -10.234 1 96.69 125 ILE A CA 1
ATOM 950 C C . ILE A 1 125 ? 9.117 -15.625 -11.188 1 96.69 125 ILE A C 1
ATOM 952 O O . ILE A 1 125 ? 7.961 -15.43 -10.812 1 96.69 125 ILE A O 1
ATOM 956 N N . ILE A 1 126 ? 9.617 -15.312 -12.422 1 96.25 126 ILE A N 1
ATOM 957 C CA . ILE A 1 126 ? 8.742 -14.68 -13.406 1 96.25 126 ILE A CA 1
ATOM 958 C C . ILE A 1 126 ? 8.133 -15.734 -14.32 1 96.25 126 ILE A C 1
ATOM 960 O O . ILE A 1 126 ? 8.852 -16.438 -15.023 1 96.25 126 ILE A O 1
ATOM 964 N N . ILE A 1 127 ? 6.828 -15.805 -14.234 1 95.69 127 ILE A N 1
ATOM 965 C CA . ILE A 1 127 ? 6.125 -16.797 -15.047 1 95.69 127 ILE A CA 1
ATOM 966 C C . ILE A 1 127 ? 5.824 -16.203 -16.422 1 95.69 127 ILE A C 1
ATOM 968 O O . ILE A 1 127 ? 5.09 -15.219 -16.547 1 95.69 127 ILE A O 1
ATOM 972 N N . GLU A 1 128 ? 6.582 -16.625 -17.438 1 84.69 128 GLU A N 1
ATOM 973 C CA . GLU A 1 128 ? 6.461 -16.141 -18.812 1 84.69 128 GLU A CA 1
ATOM 974 C C . GLU A 1 128 ? 5.551 -17.031 -19.641 1 84.69 128 GLU A C 1
ATOM 976 O O . GLU A 1 128 ? 5.359 -18.203 -19.312 1 84.69 128 GLU A O 1
ATOM 981 N N . SER A 1 129 ? 4.699 -16.406 -20.516 1 66 129 SER A N 1
ATOM 982 C CA . SER A 1 129 ? 3.996 -17.234 -21.484 1 66 129 SER A CA 1
ATOM 983 C C . SER A 1 129 ? 4.973 -18.062 -22.312 1 66 129 SER A C 1
ATOM 985 O O . SER A 1 129 ? 6.121 -17.672 -22.516 1 66 129 SER A O 1
ATOM 987 N N . MET B 1 1 ? -9.602 14.375 19.641 1 95.25 1 MET B N 1
ATOM 988 C CA . MET B 1 1 ? -9.922 13.555 18.469 1 95.25 1 MET B CA 1
ATOM 989 C C . MET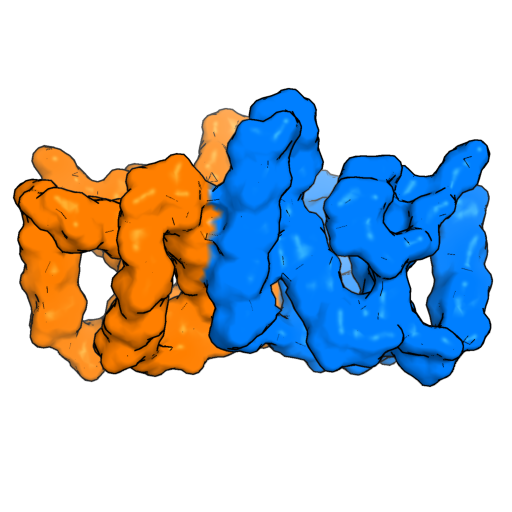 B 1 1 ? -8.703 12.758 18.016 1 95.25 1 MET B C 1
ATOM 991 O O . MET B 1 1 ? -7.566 13.141 18.281 1 95.25 1 MET B O 1
ATOM 995 N N . ILE B 1 2 ? -8.992 11.57 17.422 1 98.38 2 ILE B N 1
ATOM 996 C CA . ILE B 1 2 ? -7.938 10.758 16.812 1 98.38 2 ILE B CA 1
ATOM 997 C C . ILE B 1 2 ? -7.801 11.102 15.336 1 98.38 2 ILE B C 1
ATOM 999 O O . ILE B 1 2 ? -8.805 11.219 14.625 1 98.38 2 ILE B O 1
ATOM 1003 N N . VAL B 1 3 ? -6.445 11.234 14.875 1 98.62 3 VAL B N 1
ATOM 1004 C CA . VAL B 1 3 ? -6.293 11.664 13.492 1 98.62 3 VAL B CA 1
ATOM 1005 C C . VAL B 1 3 ? -5.223 10.82 12.805 1 98.62 3 VAL B C 1
ATOM 1007 O O . VAL B 1 3 ? -4.359 10.242 13.469 1 98.62 3 VAL B O 1
ATOM 1010 N N . ILE B 1 4 ? -5.367 10.719 11.508 1 98.62 4 ILE B N 1
ATOM 1011 C CA . ILE B 1 4 ? -4.383 10.117 10.609 1 98.62 4 ILE B CA 1
ATOM 1012 C C . ILE B 1 4 ? -3.963 11.125 9.547 1 98.62 4 ILE B C 1
ATOM 1014 O O . ILE B 1 4 ? -4.75 11.477 8.664 1 98.62 4 ILE B O 1
ATOM 1018 N N . PRO B 1 5 ? -2.742 11.641 9.664 1 98.56 5 PRO B N 1
ATOM 1019 C CA . PRO B 1 5 ? -2.256 12.438 8.539 1 98.56 5 PRO B CA 1
ATOM 1020 C C . PRO B 1 5 ? -1.89 11.578 7.328 1 98.56 5 PRO B C 1
ATOM 1022 O O . PRO B 1 5 ? -1.115 10.625 7.453 1 98.56 5 PRO B O 1
ATOM 1025 N N . ASP B 1 6 ? -2.49 11.898 6.195 1 97.44 6 ASP B N 1
ATOM 1026 C CA . ASP B 1 6 ? -2.043 11.188 5 1 97.44 6 ASP B CA 1
ATOM 1027 C C . ASP B 1 6 ? -0.793 11.836 4.41 1 97.44 6 ASP B C 1
ATOM 1029 O O . ASP B 1 6 ? -0.241 12.773 4.988 1 97.44 6 ASP B O 1
ATOM 1033 N N . THR B 1 7 ? -0.304 11.312 3.373 1 98 7 THR B N 1
ATOM 1034 C CA . THR B 1 7 ? 1.01 11.703 2.873 1 98 7 THR B CA 1
ATOM 1035 C C . THR B 1 7 ? 1.002 13.156 2.404 1 98 7 THR B C 1
ATOM 1037 O O . THR B 1 7 ? 1.947 13.898 2.666 1 98 7 THR B O 1
ATOM 1040 N N . SER B 1 8 ? -0.126 13.562 1.772 1 97.25 8 SER B N 1
ATOM 1041 C CA . SER B 1 8 ? -0.195 14.93 1.277 1 97.25 8 SER B CA 1
ATOM 1042 C C . SER B 1 8 ? -0.089 15.938 2.418 1 97.25 8 SER B C 1
ATOM 1044 O O . SER B 1 8 ? 0.567 16.969 2.281 1 97.25 8 SER B O 1
ATOM 1046 N N . ALA B 1 9 ? -0.683 15.641 3.525 1 98.25 9 ALA B N 1
ATOM 1047 C CA . ALA B 1 9 ? -0.616 16.516 4.691 1 98.25 9 ALA B CA 1
ATOM 1048 C C . ALA B 1 9 ? 0.793 16.547 5.273 1 98.25 9 ALA B C 1
ATOM 1050 O O . ALA B 1 9 ? 1.301 17.609 5.633 1 98.25 9 ALA B O 1
ATOM 1051 N N . LEU B 1 10 ? 1.397 15.453 5.367 1 98.56 10 LEU B N 1
ATOM 1052 C CA . LEU B 1 10 ? 2.736 15.352 5.941 1 98.56 10 LEU B CA 1
ATOM 1053 C C . LEU B 1 10 ? 3.758 16.062 5.066 1 98.56 10 LEU B C 1
ATOM 1055 O O . LEU B 1 10 ? 4.707 16.672 5.574 1 98.56 10 LEU B O 1
ATOM 1059 N N . VAL B 1 11 ? 3.58 15.992 3.779 1 98.06 11 VAL B N 1
ATOM 1060 C CA . VAL B 1 11 ? 4.469 16.672 2.846 1 98.06 11 VAL B CA 1
ATOM 1061 C C . VAL B 1 11 ? 4.406 18.188 3.084 1 98.06 11 VAL B C 1
ATOM 1063 O O . VAL B 1 11 ? 5.445 18.844 3.158 1 98.06 11 VAL B O 1
ATOM 1066 N N . GLU B 1 12 ? 3.191 18.688 3.258 1 98 12 GLU B N 1
ATOM 1067 C CA . GLU B 1 12 ? 3.037 20.109 3.559 1 98 12 GLU B CA 1
ATOM 1068 C C . GLU B 1 12 ? 3.676 20.469 4.898 1 98 12 GLU B C 1
ATOM 1070 O O . GLU B 1 12 ? 4.277 21.531 5.047 1 98 12 GLU B O 1
ATOM 1075 N N . LEU B 1 13 ? 3.521 19.594 5.875 1 97.94 13 LEU B N 1
ATOM 1076 C CA . LEU B 1 13 ? 4.121 19.781 7.191 1 97.94 13 LEU B CA 1
ATOM 1077 C C . LEU B 1 13 ? 5.637 19.891 7.09 1 97.94 13 LEU B C 1
ATOM 1079 O O . LEU B 1 13 ? 6.234 20.812 7.641 1 97.94 13 LEU B O 1
ATOM 1083 N N . ILE B 1 14 ? 6.238 19.016 6.328 1 97.44 14 ILE B N 1
ATOM 1084 C CA . ILE B 1 14 ? 7.688 18.922 6.195 1 97.44 14 ILE B CA 1
ATOM 1085 C C . ILE B 1 14 ? 8.203 20.141 5.426 1 97.44 14 ILE B C 1
ATOM 1087 O O . ILE B 1 14 ? 9.266 20.688 5.75 1 97.44 14 ILE B O 1
ATOM 1091 N N . LYS B 1 15 ? 7.406 20.594 4.457 1 96.5 15 LYS B N 1
ATOM 1092 C CA . LYS B 1 15 ? 7.805 21.719 3.631 1 96.5 15 LYS B CA 1
ATOM 1093 C C . LYS B 1 15 ? 7.648 23.031 4.391 1 96.5 15 LYS B C 1
ATOM 1095 O O . LYS B 1 15 ? 8.203 24.062 3.99 1 96.5 15 LYS B O 1
ATOM 1100 N N . GLY B 1 16 ? 6.867 23.016 5.398 1 96.56 16 GLY B N 1
ATOM 1101 C CA . GLY B 1 16 ? 6.684 24.219 6.199 1 96.56 16 GLY B CA 1
ATOM 1102 C C . GLY B 1 16 ? 5.785 25.234 5.535 1 96.56 16 GLY B C 1
ATOM 1103 O O . GLY B 1 16 ? 6.016 26.438 5.656 1 96.56 16 GLY B O 1
ATOM 1104 N N . THR B 1 17 ? 4.863 24.797 4.754 1 97.44 17 THR B N 1
ATOM 1105 C CA . THR B 1 17 ? 3.914 25.688 4.098 1 97.44 17 THR B CA 1
ATOM 1106 C C . THR B 1 17 ? 2.848 26.156 5.086 1 97.44 17 THR B C 1
ATOM 1108 O O . THR B 1 17 ? 2.82 25.719 6.234 1 97.44 17 THR B O 1
ATOM 1111 N N . GLU B 1 18 ? 1.985 27.078 4.629 1 97.56 18 GLU B N 1
ATOM 1112 C CA . GLU B 1 18 ? 0.844 27.484 5.445 1 97.56 18 GLU B CA 1
ATOM 1113 C C . GLU B 1 18 ? -0.086 26.297 5.719 1 97.56 18 GLU B C 1
ATOM 1115 O O . GLU B 1 18 ? -0.592 26.141 6.832 1 97.56 18 GLU B O 1
ATOM 1120 N N . LYS B 1 19 ? -0.28 25.5 4.766 1 98 19 LYS B N 1
ATOM 1121 C CA . LYS B 1 19 ? -1.059 24.281 4.973 1 98 19 LYS B CA 1
ATOM 1122 C C . LYS B 1 19 ? -0.394 23.375 6.004 1 98 19 LYS B C 1
ATOM 1124 O O . LYS B 1 19 ? -1.075 22.75 6.816 1 98 19 LYS B O 1
ATOM 1129 N N . GLY B 1 20 ? 0.901 23.328 5.891 1 97.88 20 GLY B N 1
ATOM 1130 C CA . GLY B 1 20 ? 1.658 22.547 6.848 1 97.88 20 GLY B CA 1
ATOM 1131 C C . GLY B 1 20 ? 1.474 23 8.281 1 97.88 20 GLY B C 1
ATOM 1132 O O . GLY B 1 20 ? 1.369 22.172 9.195 1 97.88 20 GLY B O 1
ATOM 1133 N N . LYS B 1 21 ? 1.443 24.312 8.414 1 97.94 21 LYS B N 1
ATOM 1134 C CA . LYS B 1 21 ? 1.209 24.859 9.75 1 97.94 21 LYS B CA 1
ATOM 1135 C C . LYS B 1 21 ? -0.166 24.453 10.273 1 97.94 21 LYS B C 1
ATOM 1137 O O . LYS B 1 21 ? -0.314 24.141 11.453 1 97.94 21 LYS B O 1
ATOM 1142 N N . ALA B 1 22 ? -1.107 24.516 9.367 1 97.94 22 ALA B N 1
ATOM 1143 C CA . ALA B 1 22 ? -2.453 24.094 9.742 1 97.94 22 ALA B CA 1
ATOM 1144 C C . ALA B 1 22 ? -2.473 22.609 10.125 1 97.94 22 ALA B C 1
ATOM 1146 O O . ALA B 1 22 ? -3.135 22.234 11.094 1 97.94 22 ALA B O 1
ATOM 1147 N N . VAL B 1 23 ? -1.748 21.781 9.43 1 98.25 23 VAL B N 1
ATOM 1148 C CA . VAL B 1 23 ? -1.635 20.359 9.734 1 98.25 23 VAL B CA 1
ATOM 1149 C C . VAL B 1 23 ? -1.036 20.172 11.125 1 98.25 23 VAL B C 1
ATOM 1151 O O . VAL B 1 23 ? -1.557 19.406 11.93 1 98.25 23 VAL B O 1
ATOM 1154 N N . LEU B 1 24 ? -0.01 20.891 11.352 1 97.69 24 LEU B N 1
ATOM 1155 C CA . LEU B 1 24 ? 0.678 20.797 12.633 1 97.69 24 LEU B CA 1
ATOM 1156 C C . LEU B 1 24 ? -0.258 21.141 13.789 1 97.69 24 LEU B C 1
ATOM 1158 O O . LEU B 1 24 ? -0.256 20.484 14.82 1 97.69 24 LEU B O 1
ATOM 1162 N N . GLU B 1 25 ? -1.027 22.156 13.609 1 98.06 25 GLU B N 1
ATOM 1163 C CA . GLU B 1 25 ? -1.979 22.578 14.641 1 98.06 25 GLU B CA 1
ATOM 1164 C C . GLU B 1 25 ? -2.98 21.453 14.938 1 98.06 25 GLU B C 1
ATOM 1166 O O . GLU B 1 25 ? -3.266 21.172 16.109 1 98.06 25 GLU B O 1
ATOM 1171 N N . ILE B 1 26 ? -3.465 20.844 13.914 1 98.25 26 ILE B N 1
ATOM 1172 C CA . ILE B 1 26 ? -4.438 19.766 14.07 1 98.25 26 ILE B CA 1
ATOM 1173 C C . ILE B 1 26 ? -3.795 18.594 14.789 1 98.25 26 ILE B C 1
ATOM 1175 O O . ILE B 1 26 ? -4.391 18.016 15.711 1 98.25 26 ILE B O 1
ATOM 1179 N N . LEU B 1 27 ? -2.59 18.25 14.391 1 98.19 27 LEU B N 1
ATOM 1180 C CA . LEU B 1 27 ? -1.896 17.125 15.008 1 98.19 27 LEU B CA 1
ATOM 1181 C C . LEU B 1 27 ? -1.625 17.391 16.484 1 98.19 27 LEU B C 1
ATOM 1183 O O . LEU B 1 27 ? -1.798 16.516 17.328 1 98.19 27 LEU B O 1
ATOM 1187 N N . ASN B 1 28 ? -1.303 18.625 16.781 1 97.62 28 ASN B N 1
ATOM 1188 C CA . ASN B 1 28 ? -0.981 19.016 18.156 1 97.62 28 ASN B CA 1
ATOM 1189 C C . ASN B 1 28 ? -2.219 19 19.047 1 97.62 28 ASN B C 1
ATOM 1191 O O . ASN B 1 28 ? -2.123 18.734 20.25 1 97.62 28 ASN B O 1
ATOM 1195 N N . GLU B 1 29 ? -3.307 19.234 18.453 1 97.88 29 GLU B N 1
ATOM 1196 C CA . GLU B 1 29 ? -4.543 19.344 19.234 1 97.88 29 GLU B CA 1
ATOM 1197 C C . GLU B 1 29 ? -5.254 18 19.328 1 97.88 29 GLU B C 1
ATOM 1199 O O . GLU B 1 29 ? -6.242 17.859 20.047 1 97.88 29 GLU B O 1
ATOM 1204 N N . SER B 1 30 ? -4.758 17.016 18.609 1 98.19 30 SER B N 1
ATOM 1205 C CA . SER B 1 30 ? -5.406 15.703 18.562 1 98.19 30 SER B CA 1
ATOM 1206 C C . SER B 1 30 ? -5.059 14.875 19.797 1 98.19 30 SER B C 1
ATOM 1208 O O . SER B 1 30 ? -4.027 15.102 20.438 1 98.19 30 SER B O 1
ATOM 1210 N N . GLU B 1 31 ? -5.949 14.039 20.172 1 98.25 31 GLU B N 1
ATOM 1211 C CA . GLU B 1 31 ? -5.715 13.117 21.281 1 98.25 31 GLU B CA 1
ATOM 1212 C C . GLU B 1 31 ? -4.668 12.07 20.906 1 98.25 31 GLU B C 1
ATOM 1214 O O . GLU B 1 31 ? -3.869 11.664 21.75 1 98.25 31 GLU B O 1
ATOM 1219 N N . LEU B 1 32 ? -4.723 11.664 19.75 1 98.56 32 LEU B N 1
ATOM 1220 C CA . LEU B 1 32 ? -3.834 10.617 19.266 1 98.56 32 LEU B CA 1
ATOM 1221 C C . LEU B 1 32 ? -3.625 10.742 17.75 1 98.56 32 LEU B C 1
ATOM 1223 O O . LEU B 1 32 ? -4.574 10.984 17.016 1 98.56 32 LEU B O 1
ATOM 1227 N N . VAL B 1 33 ? -2.352 10.617 17.391 1 98.81 33 VAL B N 1
ATOM 1228 C CA . VAL B 1 33 ? -2 10.555 15.969 1 98.81 33 VAL B CA 1
ATOM 1229 C C . VAL B 1 33 ? -1.661 9.117 15.586 1 98.81 33 VAL B C 1
ATOM 1231 O O . VAL B 1 33 ? -0.86 8.461 16.25 1 98.81 33 VAL B O 1
ATOM 1234 N N . ILE B 1 34 ? -2.32 8.625 14.586 1 98.75 34 ILE B N 1
ATOM 1235 C CA . ILE B 1 34 ? -2.041 7.301 14.047 1 98.75 34 ILE B CA 1
ATOM 1236 C C . ILE B 1 34 ? -1.313 7.43 12.711 1 98.75 34 ILE B C 1
ATOM 1238 O O . ILE B 1 34 ? -1.677 8.266 11.875 1 98.75 34 ILE B O 1
ATOM 1242 N N . ILE B 1 35 ? -0.285 6.633 12.578 1 98.81 35 ILE B N 1
ATOM 1243 C CA . ILE B 1 35 ? 0.506 6.645 11.352 1 98.81 35 ILE B CA 1
ATOM 1244 C C . ILE B 1 35 ? 0.471 5.262 10.703 1 98.81 35 ILE B C 1
ATOM 1246 O O . ILE B 1 35 ? 1.206 4.359 11.109 1 98.81 35 ILE B O 1
ATOM 1250 N N . PRO B 1 36 ? -0.357 5.109 9.695 1 98.75 36 PRO B N 1
ATOM 1251 C CA . PRO B 1 36 ? -0.328 3.84 8.969 1 98.75 36 PRO B CA 1
ATOM 1252 C C . PRO B 1 36 ? 1.016 3.576 8.289 1 98.75 36 PRO B C 1
ATOM 1254 O O . PRO B 1 36 ? 1.623 4.496 7.738 1 98.75 36 PRO B O 1
ATOM 1257 N N . THR B 1 37 ? 1.463 2.359 8.289 1 98.75 37 THR B N 1
ATOM 1258 C CA . THR B 1 37 ? 2.754 2.012 7.703 1 98.75 37 THR B CA 1
ATOM 1259 C C . THR B 1 37 ? 2.775 2.324 6.211 1 98.75 37 THR B C 1
ATOM 1261 O O . THR B 1 37 ? 3.818 2.684 5.66 1 98.75 37 THR B O 1
ATOM 1264 N N . LEU B 1 38 ? 1.64 2.246 5.578 1 98.75 38 LEU B N 1
ATOM 1265 C CA . LEU B 1 38 ? 1.566 2.6 4.164 1 98.75 38 LEU B CA 1
ATOM 1266 C C . LEU B 1 38 ? 1.928 4.066 3.951 1 98.75 38 LEU B C 1
ATOM 1268 O O . LEU B 1 38 ? 2.564 4.414 2.955 1 98.75 38 LEU B O 1
ATOM 1272 N N . VAL B 1 39 ? 1.556 4.938 4.852 1 98.75 39 VAL B N 1
ATOM 1273 C CA . VAL B 1 39 ? 1.882 6.359 4.773 1 98.75 39 VAL B CA 1
ATOM 1274 C C . VAL B 1 39 ? 3.393 6.551 4.883 1 98.75 39 VAL B C 1
ATOM 1276 O O . VAL B 1 39 ? 3.971 7.387 4.188 1 98.75 39 VAL B O 1
ATOM 1279 N N . LEU B 1 40 ? 4.004 5.734 5.688 1 98.75 40 LEU B N 1
ATOM 1280 C CA . LEU B 1 40 ? 5.453 5.816 5.832 1 98.75 40 LEU B CA 1
ATOM 1281 C C . LEU B 1 40 ? 6.152 5.379 4.547 1 98.75 40 LEU B C 1
ATOM 1283 O O . LEU B 1 40 ? 7.188 5.938 4.18 1 98.75 40 LEU B O 1
ATOM 1287 N N . ALA B 1 41 ? 5.625 4.375 3.891 1 98.75 41 ALA B N 1
ATOM 1288 C CA . ALA B 1 41 ? 6.188 3.939 2.615 1 98.75 41 ALA B CA 1
ATOM 1289 C C . ALA B 1 41 ? 6.137 5.059 1.581 1 98.75 41 ALA B C 1
ATOM 1291 O O . ALA B 1 41 ? 7.137 5.355 0.925 1 98.75 41 ALA B O 1
ATOM 1292 N N . GLU B 1 42 ? 4.977 5.684 1.496 1 98.56 42 GLU B N 1
ATOM 1293 C CA . GLU B 1 42 ? 4.793 6.781 0.551 1 98.56 42 GLU B CA 1
ATOM 1294 C C . GLU B 1 42 ? 5.703 7.957 0.887 1 98.56 42 GLU B C 1
ATOM 1296 O O . GLU B 1 42 ? 6.32 8.547 -0.003 1 98.56 42 GLU B O 1
ATOM 1301 N N . LEU B 1 43 ? 5.734 8.25 2.123 1 98.62 43 LEU B N 1
ATOM 1302 C CA . LEU B 1 43 ? 6.539 9.383 2.578 1 98.62 43 LEU B CA 1
ATOM 1303 C C . LEU B 1 43 ? 8.023 9.141 2.312 1 98.62 43 LEU B C 1
ATOM 1305 O O . LEU B 1 43 ? 8.727 10.031 1.854 1 98.62 43 LEU B O 1
ATOM 1309 N N . SER B 1 44 ? 8.438 7.918 2.584 1 98.69 44 SER B N 1
ATOM 1310 C CA . SER B 1 44 ? 9.828 7.559 2.338 1 98.69 44 SER B CA 1
ATOM 1311 C C . SER B 1 44 ? 10.188 7.723 0.867 1 98.69 44 SER B C 1
ATOM 1313 O O . SER B 1 44 ? 11.234 8.289 0.54 1 98.69 44 SER B O 1
ATOM 1315 N N . SER B 1 45 ? 9.359 7.262 -0.019 1 97.88 45 SER B N 1
ATOM 1316 C CA . SER B 1 45 ? 9.586 7.426 -1.45 1 97.88 45 SER B CA 1
ATOM 1317 C C . SER B 1 45 ? 9.664 8.898 -1.835 1 97.88 45 SER B C 1
ATOM 1319 O O . SER B 1 45 ? 10.57 9.305 -2.572 1 97.88 45 SER B O 1
ATOM 1321 N N . PHE B 1 46 ? 8.75 9.703 -1.312 1 97.62 46 PHE B N 1
ATOM 1322 C CA . PHE B 1 46 ? 8.695 11.133 -1.612 1 97.62 46 PHE B CA 1
ATOM 1323 C C . PHE B 1 46 ? 9.977 11.828 -1.174 1 97.62 46 PHE B C 1
ATOM 1325 O O . PHE B 1 46 ? 10.578 12.578 -1.948 1 97.62 46 PHE B O 1
ATOM 1332 N N . LEU B 1 47 ? 10.367 11.586 0.047 1 97.81 47 LEU B N 1
ATOM 1333 C CA . LEU B 1 47 ? 11.531 12.266 0.602 1 97.81 47 LEU B CA 1
ATOM 1334 C C . LEU B 1 47 ? 12.797 11.883 -0.156 1 97.81 47 LEU B C 1
ATOM 1336 O O . LEU B 1 47 ? 13.586 12.75 -0.527 1 97.81 47 LEU B O 1
ATOM 1340 N N . GLU B 1 48 ? 12.922 10.617 -0.385 1 96.88 48 GLU B N 1
ATOM 1341 C CA . GLU B 1 48 ? 14.094 10.133 -1.11 1 96.88 48 GLU B CA 1
ATOM 1342 C C . GLU B 1 48 ? 14.141 10.719 -2.52 1 96.88 48 GLU B C 1
ATOM 1344 O O . GLU B 1 48 ? 15.203 11.148 -2.98 1 96.88 48 GLU B O 1
ATOM 1349 N N . ARG B 1 49 ? 13.094 10.781 -3.178 1 94.75 49 ARG B N 1
ATOM 1350 C CA . ARG B 1 49 ? 13.031 11.305 -4.539 1 94.75 49 ARG B CA 1
ATOM 1351 C C . ARG B 1 49 ? 13.383 12.789 -4.578 1 94.75 49 ARG B C 1
ATOM 1353 O O . ARG B 1 49 ? 13.875 13.289 -5.59 1 94.75 49 ARG B O 1
ATOM 1360 N N . ASN B 1 50 ? 13.102 13.445 -3.496 1 95.44 50 ASN B N 1
ATOM 1361 C CA . ASN B 1 50 ? 13.281 14.891 -3.484 1 95.44 50 ASN B CA 1
ATOM 1362 C C . ASN B 1 50 ? 14.531 15.297 -2.709 1 95.44 50 ASN B C 1
ATOM 1364 O O . ASN B 1 50 ? 14.719 16.469 -2.387 1 95.44 50 ASN B O 1
ATOM 1368 N N . GLY B 1 51 ? 15.305 14.344 -2.318 1 94.12 51 GLY B N 1
ATOM 1369 C CA . GLY B 1 51 ? 16.594 14.609 -1.684 1 94.12 51 GLY B CA 1
ATOM 1370 C C . GLY B 1 51 ? 16.453 15.133 -0.267 1 94.12 51 GLY B C 1
ATOM 1371 O O . GLY B 1 51 ? 17.312 15.891 0.202 1 94.12 51 GLY B O 1
ATOM 1372 N N . VAL B 1 52 ? 15.352 14.789 0.312 1 93.5 52 VAL B N 1
ATOM 1373 C CA . VAL B 1 52 ? 15.125 15.211 1.688 1 93.5 52 VAL B CA 1
ATOM 1374 C C . VAL B 1 52 ? 15.625 14.141 2.65 1 93.5 52 VAL B C 1
ATOM 1376 O O . VAL B 1 52 ? 15.539 12.945 2.354 1 93.5 52 VAL B O 1
ATOM 1379 N N . ASP B 1 53 ? 16.125 14.555 3.77 1 94.19 53 ASP B N 1
ATOM 1380 C CA . ASP B 1 53 ? 16.688 13.648 4.773 1 94.19 53 ASP B CA 1
ATOM 1381 C C . ASP B 1 53 ? 15.664 12.602 5.203 1 94.19 53 ASP B C 1
ATOM 1383 O O . ASP B 1 53 ? 14.594 12.945 5.711 1 94.19 53 ASP B O 1
ATOM 1387 N N . LEU B 1 54 ? 16.031 11.359 5.141 1 93.38 54 LEU B N 1
ATOM 1388 C CA . LEU B 1 54 ? 15.109 10.258 5.402 1 93.38 54 LEU B CA 1
ATOM 1389 C C . LEU B 1 54 ? 14.898 10.07 6.898 1 93.38 54 LEU B C 1
ATOM 1391 O O . LEU B 1 54 ? 13.961 9.383 7.316 1 93.38 54 LEU B O 1
ATOM 1395 N N . SER B 1 55 ? 15.766 10.688 7.703 1 95.5 55 SER B N 1
ATOM 1396 C CA . SER B 1 55 ? 15.555 10.609 9.148 1 95.5 55 SER B CA 1
ATOM 1397 C C . SER B 1 55 ? 14.219 11.234 9.539 1 95.5 55 SER B C 1
ATOM 1399 O O . SER B 1 55 ? 13.68 10.93 10.609 1 95.5 55 SER B O 1
ATOM 1401 N N . ILE B 1 56 ? 13.672 12.031 8.633 1 97.38 56 ILE B N 1
ATOM 1402 C CA . ILE B 1 56 ? 12.383 12.688 8.859 1 97.38 56 ILE B CA 1
ATOM 1403 C C . ILE B 1 56 ? 11.281 11.641 8.953 1 97.38 56 ILE B C 1
ATOM 1405 O O . ILE B 1 56 ? 10.336 11.797 9.727 1 97.38 56 ILE B O 1
ATOM 1409 N N . VAL B 1 57 ? 11.398 10.539 8.234 1 98 57 VAL B N 1
ATOM 1410 C CA . VAL B 1 57 ? 10.391 9.484 8.289 1 98 57 VAL B CA 1
ATOM 1411 C C . VAL B 1 57 ? 10.312 8.922 9.703 1 98 57 VAL B C 1
ATOM 1413 O O . VAL B 1 57 ? 9.219 8.656 10.211 1 98 57 VAL B O 1
ATOM 1416 N N . LYS B 1 58 ? 11.461 8.766 10.32 1 96.19 58 LYS B N 1
ATOM 1417 C CA . LYS B 1 58 ? 11.492 8.273 11.688 1 96.19 58 LYS B CA 1
ATOM 1418 C C . LYS B 1 58 ? 10.875 9.281 12.656 1 96.19 58 LYS B C 1
ATOM 1420 O O . LYS B 1 58 ? 10.18 8.906 13.594 1 96.19 58 LYS B O 1
ATOM 1425 N N . THR B 1 59 ? 11.172 10.531 12.414 1 97.25 59 THR B N 1
ATOM 1426 C CA . THR B 1 59 ? 10.594 11.586 13.234 1 97.25 59 THR B CA 1
ATOM 1427 C C . THR B 1 59 ? 9.07 11.57 13.148 1 97.25 59 THR B C 1
ATOM 1429 O O . THR B 1 59 ? 8.383 11.688 14.164 1 97.25 59 THR B O 1
ATOM 1432 N N . ILE B 1 60 ? 8.602 11.383 11.93 1 98.06 60 ILE B N 1
ATOM 1433 C CA . ILE B 1 60 ? 7.16 11.328 11.711 1 98.06 60 ILE B CA 1
ATOM 1434 C C . ILE B 1 60 ? 6.586 10.094 12.406 1 98.06 60 ILE B C 1
ATOM 1436 O O . ILE B 1 60 ? 5.551 10.18 13.07 1 98.06 60 ILE B O 1
ATOM 1440 N N . ALA B 1 61 ? 7.23 8.977 12.289 1 98 61 ALA B N 1
ATOM 1441 C CA . ALA B 1 61 ? 6.785 7.742 12.93 1 98 61 ALA B CA 1
ATOM 1442 C C . ALA B 1 61 ? 6.691 7.914 14.445 1 98 61 ALA B C 1
ATOM 1444 O O . ALA B 1 61 ? 5.805 7.348 15.086 1 98 61 ALA B O 1
ATOM 1445 N N . ASP B 1 62 ? 7.543 8.742 14.992 1 96.94 62 ASP B N 1
ATOM 1446 C CA . ASP B 1 62 ? 7.625 8.922 16.438 1 96.94 62 ASP B CA 1
ATOM 1447 C C . ASP B 1 62 ? 6.531 9.867 16.938 1 96.94 62 ASP B C 1
ATOM 1449 O O . ASP B 1 62 ? 6.277 9.953 18.141 1 96.94 62 ASP B O 1
ATOM 1453 N N . MET B 1 63 ? 5.84 10.547 16.016 1 95.69 63 MET B N 1
ATOM 1454 C CA . MET B 1 63 ? 4.824 11.531 16.391 1 95.69 63 MET B CA 1
ATOM 1455 C C . MET B 1 63 ? 3.512 10.844 16.75 1 95.69 63 MET B C 1
ATOM 1457 O O . MET B 1 63 ? 2.623 11.461 17.344 1 95.69 63 MET B O 1
ATOM 1461 N N . GLY B 1 64 ? 3.426 9.586 16.438 1 97.88 64 GLY B N 1
ATOM 1462 C CA . GLY B 1 64 ? 2.158 8.898 16.641 1 97.88 64 GLY B CA 1
ATOM 1463 C C . GLY B 1 64 ? 2.311 7.402 16.828 1 97.88 64 GLY B C 1
ATOM 1464 O O . GLY B 1 64 ? 3.422 6.902 17.016 1 97.88 64 GLY B O 1
ATOM 1465 N N . LEU B 1 65 ? 1.206 6.75 16.938 1 98.56 65 LEU B N 1
ATOM 1466 C CA . LEU B 1 65 ? 1.156 5.289 16.969 1 98.56 65 LEU B CA 1
ATOM 1467 C C . LEU B 1 65 ? 1.218 4.711 15.562 1 98.56 65 LEU B C 1
ATOM 1469 O O . LEU B 1 65 ? 0.286 4.883 14.773 1 98.56 65 LEU B O 1
ATOM 1473 N N . VAL B 1 66 ? 2.316 4.016 15.297 1 98.81 66 VAL B N 1
ATOM 1474 C CA . VAL B 1 66 ? 2.443 3.367 14 1 98.81 66 VAL B CA 1
ATOM 1475 C C . VAL B 1 66 ? 1.62 2.082 13.977 1 98.81 66 VAL B C 1
ATOM 1477 O O . VAL B 1 66 ? 1.754 1.238 14.867 1 98.81 66 VAL B O 1
ATOM 1480 N N . VAL B 1 67 ? 0.771 1.945 12.984 1 98.56 67 VAL B N 1
ATOM 1481 C CA . VAL B 1 67 ? -0.067 0.754 12.906 1 98.56 67 VAL B CA 1
ATOM 1482 C C . VAL B 1 67 ? 0.142 0.063 11.562 1 98.56 67 VAL B C 1
ATOM 1484 O O . VAL B 1 67 ? 0.275 0.727 10.531 1 98.56 67 VAL B O 1
ATOM 1487 N N . PRO B 1 68 ? 0.236 -1.271 11.555 1 98.44 68 PRO B N 1
ATOM 1488 C CA . PRO B 1 68 ? 0.398 -2.012 10.297 1 98.44 68 PRO B CA 1
ATOM 1489 C C . PRO B 1 68 ? -0.907 -2.143 9.516 1 98.44 68 PRO B C 1
ATOM 1491 O O . PRO B 1 68 ? -1.981 -1.849 10.055 1 98.44 68 PRO B O 1
ATOM 1494 N N . LEU B 1 69 ? -0.813 -2.473 8.25 1 98.12 69 LEU B N 1
ATOM 1495 C CA . LEU B 1 69 ? -1.975 -2.852 7.453 1 98.12 69 LEU B CA 1
ATOM 1496 C C . LEU B 1 69 ? -2.416 -4.273 7.777 1 98.12 69 LEU B C 1
ATOM 1498 O O . LEU B 1 69 ? -1.731 -5.238 7.422 1 98.12 69 LEU B O 1
ATOM 1502 N N . ASP B 1 70 ? -3.465 -4.395 8.367 1 95.81 70 ASP B N 1
ATOM 1503 C CA . ASP B 1 70 ? -3.904 -5.746 8.695 1 95.81 70 ASP B CA 1
ATOM 1504 C C . ASP B 1 70 ? -4.816 -6.305 7.602 1 95.81 70 ASP B C 1
ATOM 1506 O O . ASP B 1 70 ? -5.141 -5.605 6.641 1 95.81 70 ASP B O 1
ATOM 1510 N N . LYS B 1 71 ? -5.207 -7.57 7.805 1 97.31 71 LYS B N 1
ATOM 1511 C CA . LYS B 1 71 ? -5.949 -8.328 6.801 1 97.31 71 LYS B CA 1
ATOM 1512 C C . LYS B 1 71 ? -7.328 -7.723 6.562 1 97.31 71 LYS B C 1
ATOM 1514 O O . LYS B 1 71 ? -7.734 -7.52 5.414 1 97.31 71 LYS B O 1
ATOM 1519 N N . GLU B 1 72 ? -8.023 -7.387 7.617 1 97.38 72 GLU B N 1
ATOM 1520 C CA . GLU B 1 72 ? -9.391 -6.891 7.504 1 97.38 72 GLU B CA 1
ATOM 1521 C C . GLU B 1 72 ? -9.43 -5.539 6.793 1 97.38 72 GLU B C 1
ATOM 1523 O O . GLU B 1 72 ? -10.219 -5.344 5.867 1 97.38 72 GLU B O 1
ATOM 1528 N N . VAL B 1 73 ? -8.578 -4.641 7.203 1 98 73 VAL B N 1
ATOM 1529 C CA . VAL B 1 73 ? -8.5 -3.326 6.574 1 98 73 VAL B CA 1
ATOM 1530 C C . VAL B 1 73 ? -8.117 -3.477 5.105 1 98 73 VAL B C 1
ATOM 1532 O O . VAL B 1 73 ? -8.695 -2.82 4.234 1 98 73 VAL B O 1
ATOM 1535 N N . ALA B 1 74 ? -7.199 -4.352 4.816 1 98.5 74 ALA B N 1
ATOM 1536 C CA . ALA B 1 74 ? -6.73 -4.562 3.447 1 98.5 74 ALA B CA 1
ATOM 1537 C C . ALA B 1 74 ? -7.875 -4.996 2.537 1 98.5 74 ALA B C 1
ATOM 1539 O O . ALA B 1 74 ? -8.109 -4.395 1.487 1 98.5 74 ALA B O 1
ATOM 1540 N N . ILE B 1 75 ? -8.617 -5.973 2.955 1 98.38 75 ILE B N 1
ATOM 1541 C CA . ILE B 1 75 ? -9.688 -6.535 2.143 1 98.38 75 ILE B CA 1
ATOM 1542 C C . ILE B 1 75 ? -10.797 -5.5 1.96 1 98.38 75 ILE B C 1
ATOM 1544 O O . ILE B 1 75 ? -11.273 -5.285 0.844 1 98.38 75 ILE B O 1
ATOM 1548 N N . ASN B 1 76 ? -11.141 -4.82 3.018 1 97.94 76 ASN B N 1
ATOM 1549 C CA . ASN B 1 76 ? -12.195 -3.816 2.945 1 97.94 76 ASN B CA 1
ATOM 1550 C C . ASN B 1 76 ? -11.773 -2.623 2.092 1 97.94 76 ASN B C 1
ATOM 1552 O O . ASN B 1 76 ? -12.609 -2.014 1.415 1 97.94 76 ASN B O 1
ATOM 1556 N N . ALA B 1 77 ? -10.531 -2.27 2.154 1 98.06 77 ALA B N 1
ATOM 1557 C CA . ALA B 1 77 ? -10.023 -1.184 1.322 1 98.06 77 ALA B CA 1
ATOM 1558 C C . ALA B 1 77 ? -10.125 -1.535 -0.16 1 98.06 77 ALA B C 1
ATOM 1560 O O . ALA B 1 77 ? -10.453 -0.681 -0.985 1 98.06 77 ALA B O 1
ATOM 1561 N N . GLY B 1 78 ? -9.75 -2.76 -0.489 1 98.12 78 GLY B N 1
ATOM 1562 C CA . GLY B 1 78 ? -9.914 -3.201 -1.866 1 98.12 78 GLY B CA 1
ATOM 1563 C C . GLY B 1 78 ? -11.344 -3.102 -2.363 1 98.12 78 GLY B C 1
ATOM 1564 O O . GLY B 1 78 ? -11.586 -2.629 -3.477 1 98.12 78 GLY B O 1
ATOM 1565 N N . LYS B 1 79 ? -12.273 -3.488 -1.51 1 97.25 79 LYS B N 1
ATOM 1566 C CA . LYS B 1 79 ? -13.688 -3.391 -1.855 1 97.25 79 LYS B CA 1
ATOM 1567 C C . LYS B 1 79 ? -14.094 -1.939 -2.102 1 97.25 79 LYS B C 1
ATOM 1569 O O . LYS B 1 79 ? -14.766 -1.637 -3.092 1 97.25 79 LYS B O 1
ATOM 1574 N N . LEU B 1 80 ? -13.703 -1.148 -1.245 1 95.69 80 LEU B N 1
ATOM 1575 C CA . LEU B 1 80 ? -14.016 0.272 -1.356 1 95.69 80 LEU B CA 1
ATOM 1576 C C . LEU B 1 80 ? -13.453 0.854 -2.648 1 95.69 80 LEU B C 1
ATOM 1578 O O . LEU B 1 80 ? -14.133 1.611 -3.344 1 95.69 80 LEU B O 1
ATOM 1582 N N . HIS B 1 81 ? -12.211 0.532 -2.955 1 96.12 81 HIS B N 1
ATOM 1583 C CA . HIS B 1 81 ? -11.555 1.01 -4.164 1 96.12 81 HIS B CA 1
ATOM 1584 C C . HIS B 1 81 ? -12.344 0.634 -5.41 1 96.12 81 HIS B C 1
ATOM 1586 O O . HIS B 1 81 ? -12.57 1.475 -6.285 1 96.12 81 HIS B O 1
ATOM 1592 N N . ALA B 1 82 ? -12.781 -0.582 -5.473 1 95.5 82 ALA B N 1
ATOM 1593 C CA . ALA B 1 82 ? -13.57 -1.054 -6.602 1 95.5 82 ALA B CA 1
ATOM 1594 C C . ALA B 1 82 ? -14.891 -0.294 -6.703 1 95.5 82 ALA B C 1
ATOM 1596 O O . ALA B 1 82 ? -15.32 0.086 -7.797 1 95.5 82 ALA B O 1
ATOM 1597 N N . GLU B 1 83 ? -15.531 -0.106 -5.574 1 93.31 83 GLU B N 1
ATOM 1598 C CA . GLU B 1 83 ? -16.812 0.604 -5.535 1 93.31 83 GLU B CA 1
ATOM 1599 C C . GLU B 1 83 ? -16.672 2.025 -6.07 1 93.31 83 GLU B C 1
ATOM 1601 O O . GLU B 1 83 ? -17.5 2.492 -6.84 1 93.31 83 GLU B O 1
ATOM 1606 N N . ILE B 1 84 ? -15.656 2.643 -5.648 1 91.44 84 ILE B N 1
ATOM 1607 C CA . ILE B 1 84 ? -15.43 4.023 -6.055 1 91.44 84 ILE B CA 1
ATOM 1608 C C . ILE B 1 84 ? -15.125 4.082 -7.551 1 91.44 84 ILE B C 1
ATOM 1610 O O . ILE B 1 84 ? -15.641 4.953 -8.258 1 91.44 84 ILE B O 1
ATOM 1614 N N . ARG B 1 85 ? -14.281 3.199 -7.984 1 90.12 85 ARG B N 1
ATOM 1615 C CA . ARG B 1 85 ? -13.906 3.18 -9.398 1 90.12 85 ARG B CA 1
ATOM 1616 C C . ARG B 1 85 ? -15.117 2.885 -10.281 1 90.12 85 ARG B C 1
ATOM 1618 O O . ARG B 1 85 ? -15.195 3.361 -11.414 1 90.12 85 ARG B O 1
ATOM 1625 N N . ARG B 1 86 ? -15.992 2.045 -9.797 1 88.12 86 ARG B N 1
ATOM 1626 C CA . ARG B 1 86 ? -17.203 1.726 -10.547 1 88.12 86 ARG B CA 1
ATOM 1627 C C . ARG B 1 86 ? -18.109 2.949 -10.672 1 88.12 86 ARG B C 1
ATOM 1629 O O . ARG B 1 86 ? -18.703 3.182 -11.727 1 88.12 86 ARG B O 1
ATOM 1636 N N . LYS B 1 87 ? -18.156 3.678 -9.656 1 83.31 87 LYS B N 1
ATOM 1637 C CA . LYS B 1 87 ? -19.062 4.82 -9.609 1 83.31 87 LYS B CA 1
ATOM 1638 C C . LYS B 1 87 ? -18.453 6.035 -10.297 1 83.31 87 LYS B C 1
ATOM 1640 O O . LYS B 1 87 ? -19.172 6.867 -10.859 1 83.31 87 LYS B O 1
ATOM 1645 N N . ASN B 1 88 ? -17.188 6.141 -10.094 1 74.56 88 ASN B N 1
ATOM 1646 C CA . ASN B 1 88 ? -16.547 7.348 -10.578 1 74.56 88 ASN B CA 1
ATOM 1647 C C . ASN B 1 88 ? -15.289 7.023 -11.383 1 74.56 88 ASN B C 1
ATOM 1649 O O . ASN B 1 88 ? -14.172 7.207 -10.898 1 74.56 88 ASN B O 1
ATOM 1653 N N . LYS B 1 89 ? -15.461 6.637 -12.594 1 65.5 89 LYS B N 1
ATOM 1654 C CA . LYS B 1 89 ? -14.359 6.207 -13.445 1 65.5 89 LYS B CA 1
ATOM 1655 C C . LYS B 1 89 ? -13.297 7.293 -13.562 1 65.5 89 LYS B C 1
ATOM 1657 O O . LYS B 1 89 ? -12.125 6.996 -13.805 1 65.5 89 LYS B O 1
ATOM 1662 N N . ASN B 1 90 ? -13.734 8.43 -13.344 1 62.19 90 ASN B N 1
ATOM 1663 C CA . ASN B 1 90 ? -12.82 9.555 -13.539 1 62.19 90 ASN B CA 1
ATOM 1664 C C . ASN B 1 90 ? -12.148 9.961 -12.234 1 62.19 90 ASN B C 1
ATOM 1666 O O . ASN B 1 90 ? -11.273 10.828 -12.227 1 62.19 90 ASN B O 1
ATOM 1670 N N . LYS B 1 91 ? -12.703 9.32 -11.195 1 63.75 91 LYS B N 1
ATOM 1671 C CA . LYS B 1 91 ? -12.125 9.781 -9.938 1 63.75 91 LYS B CA 1
ATOM 1672 C C . LYS B 1 91 ? -10.898 8.961 -9.562 1 63.75 91 LYS B C 1
ATOM 1674 O O . LYS B 1 91 ? -10.898 7.734 -9.688 1 63.75 91 LYS B O 1
ATOM 1679 N N . HIS B 1 92 ? -9.906 9.797 -9.141 1 78.25 92 HIS B N 1
ATOM 1680 C CA . HIS B 1 92 ? -8.523 9.398 -8.922 1 78.25 92 HIS B CA 1
ATOM 1681 C C . HIS B 1 92 ? -8.297 8.953 -7.477 1 78.25 92 HIS B C 1
ATOM 1683 O O . HIS B 1 92 ? -7.469 9.531 -6.77 1 78.25 92 HIS B O 1
ATOM 1689 N N . VAL B 1 93 ? -9.141 8.086 -6.973 1 89.06 93 VAL B N 1
ATOM 1690 C CA . VAL B 1 93 ? -8.859 7.566 -5.637 1 89.06 93 VAL B CA 1
ATOM 1691 C C . VAL B 1 93 ? -7.988 6.32 -5.738 1 89.06 93 VAL B C 1
ATOM 1693 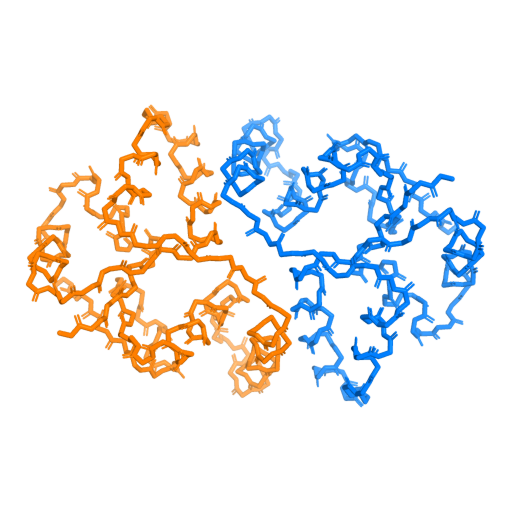O O . VAL B 1 93 ? -8.359 5.344 -6.395 1 89.06 93 VAL B O 1
ATOM 1696 N N . SER B 1 94 ? -6.875 6.438 -5.098 1 93.5 94 SER B N 1
ATOM 1697 C CA . SER B 1 94 ? -5.926 5.332 -5.16 1 93.5 94 SER B CA 1
ATOM 1698 C C . SER B 1 94 ? -6.258 4.258 -4.129 1 93.5 94 SER B C 1
ATOM 1700 O O . SER B 1 94 ? -7.012 4.508 -3.186 1 93.5 94 SER B O 1
ATOM 1702 N N . LEU B 1 95 ? -5.793 3.111 -4.344 1 96.31 95 LEU B N 1
ATOM 1703 C CA . LEU B 1 95 ? -5.922 2.061 -3.342 1 96.31 95 LEU B CA 1
ATOM 1704 C C . LEU B 1 95 ? -5.324 2.504 -2.01 1 96.31 95 LEU B C 1
ATOM 1706 O O . LEU B 1 95 ? -5.859 2.184 -0.947 1 96.31 95 LEU B O 1
ATOM 1710 N N . ALA B 1 96 ? -4.227 3.25 -2.072 1 96.81 96 ALA B N 1
ATOM 1711 C CA . ALA B 1 96 ? -3.596 3.779 -0.867 1 96.81 96 ALA B CA 1
ATOM 1712 C C . ALA B 1 96 ? -4.562 4.668 -0.087 1 96.81 96 ALA B C 1
ATOM 1714 O O . ALA B 1 96 ? -4.68 4.543 1.134 1 96.81 96 ALA B O 1
ATOM 1715 N N . ASP B 1 97 ? -5.277 5.484 -0.786 1 95.88 97 ASP B N 1
ATOM 1716 C CA . ASP B 1 97 ? -6.25 6.355 -0.14 1 95.88 97 ASP B CA 1
ATOM 1717 C C . ASP B 1 97 ? -7.355 5.543 0.535 1 95.88 97 ASP B C 1
ATOM 1719 O O . ASP B 1 97 ? -7.805 5.887 1.63 1 95.88 97 ASP B O 1
ATOM 1723 N N . CYS B 1 98 ? -7.746 4.469 -0.101 1 96.94 98 CYS B N 1
ATOM 1724 C CA . CYS B 1 98 ? -8.773 3.602 0.469 1 96.94 98 CYS B CA 1
ATOM 1725 C C . CYS B 1 98 ? -8.258 2.896 1.719 1 96.94 98 CYS B C 1
ATOM 1727 O O . CYS B 1 98 ? -8.992 2.74 2.695 1 96.94 98 CYS B O 1
ATOM 1729 N N . ILE B 1 99 ? -7.039 2.479 1.697 1 98.06 99 ILE B N 1
ATOM 1730 C CA . ILE B 1 99 ? -6.426 1.824 2.85 1 98.06 99 ILE B CA 1
ATOM 1731 C C . ILE B 1 99 ? -6.367 2.797 4.023 1 98.06 99 ILE B C 1
ATOM 1733 O O . ILE B 1 99 ? -6.715 2.441 5.152 1 98.06 99 ILE B O 1
ATOM 1737 N N . ILE B 1 100 ? -5.965 4.004 3.732 1 98 100 ILE B N 1
ATOM 1738 C CA . ILE B 1 100 ? -5.871 5.02 4.777 1 98 100 ILE B CA 1
ATOM 1739 C C . ILE B 1 100 ? -7.262 5.309 5.336 1 98 100 ILE B C 1
ATOM 1741 O O . ILE B 1 100 ? -7.441 5.41 6.551 1 98 100 ILE B O 1
ATOM 1745 N N . SER B 1 101 ? -8.242 5.395 4.484 1 97.25 101 SER B N 1
ATOM 1746 C CA . SER B 1 101 ? -9.617 5.645 4.902 1 97.25 101 SER B CA 1
ATOM 1747 C C . SER B 1 101 ? -10.141 4.52 5.789 1 97.25 101 SER B C 1
ATOM 1749 O O . SER B 1 101 ? -10.727 4.773 6.84 1 97.25 101 SER B O 1
ATOM 1751 N N . LYS B 1 102 ? -9.898 3.307 5.422 1 97.81 102 LYS B N 1
ATOM 1752 C CA . LYS B 1 102 ? -10.406 2.174 6.195 1 97.81 102 LYS B CA 1
ATOM 1753 C C . LYS B 1 102 ? -9.633 2.012 7.5 1 97.81 102 LYS B C 1
ATOM 1755 O O . LYS B 1 102 ? -10.188 1.565 8.508 1 97.81 102 LYS B O 1
ATOM 1760 N N . TH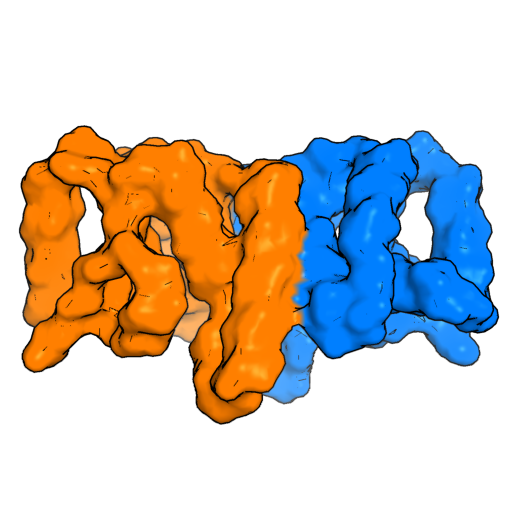R B 1 103 ? -8.352 2.375 7.484 1 97.94 103 THR B N 1
ATOM 1761 C CA . THR B 1 103 ? -7.613 2.418 8.742 1 97.94 103 THR B CA 1
ATOM 1762 C C . THR B 1 103 ? -8.234 3.434 9.695 1 97.94 103 THR B C 1
ATOM 1764 O O . THR B 1 103 ? -8.398 3.154 10.891 1 97.94 103 THR B O 1
ATOM 1767 N N . ALA B 1 104 ? -8.57 4.605 9.148 1 97.62 104 ALA B N 1
ATOM 1768 C CA . ALA B 1 104 ? -9.211 5.637 9.969 1 97.62 104 ALA B CA 1
ATOM 1769 C C . ALA B 1 104 ? -10.508 5.121 10.586 1 97.62 104 ALA B C 1
ATOM 1771 O O . ALA B 1 104 ? -10.766 5.324 11.773 1 97.62 104 ALA B O 1
ATOM 1772 N N . LYS B 1 105 ? -11.273 4.438 9.781 1 97.06 105 LYS B N 1
ATOM 1773 C CA . LYS B 1 105 ? -12.539 3.887 10.266 1 97.06 105 LYS B CA 1
ATOM 1774 C C . LYS B 1 105 ? -12.305 2.9 11.406 1 97.06 105 LYS B C 1
ATOM 1776 O O . LYS B 1 105 ? -13.023 2.92 12.414 1 97.06 105 LYS B O 1
ATOM 1781 N N . ARG B 1 106 ? -11.336 2.08 11.297 1 96.69 106 ARG B N 1
ATOM 1782 C CA . ARG B 1 106 ? -11.016 1.074 12.297 1 96.69 106 ARG B CA 1
ATOM 1783 C C . ARG B 1 106 ? -10.727 1.723 13.648 1 96.69 106 ARG B C 1
ATOM 1785 O O . ARG B 1 106 ? -11.062 1.166 14.695 1 96.69 106 ARG B O 1
ATOM 1792 N N . TYR B 1 107 ? -10.164 2.893 13.617 1 96.94 107 TYR B N 1
ATOM 1793 C CA . TYR B 1 107 ? -9.695 3.51 14.852 1 96.94 107 TYR B CA 1
ATOM 1794 C C . TYR B 1 107 ? -10.586 4.676 15.258 1 96.94 107 TYR B C 1
ATOM 1796 O O . TYR B 1 107 ? -10.289 5.387 16.219 1 96.94 107 TYR B O 1
ATOM 1804 N N . GLY B 1 108 ? -11.617 4.902 14.445 1 97.06 108 GLY B N 1
ATOM 1805 C CA . GLY B 1 108 ? -12.453 6.059 14.719 1 97.06 108 GLY B CA 1
ATOM 1806 C C . GLY B 1 108 ? -11.711 7.375 14.555 1 97.06 108 GLY B C 1
ATOM 1807 O O . GLY B 1 108 ? -11.922 8.312 15.336 1 97.06 108 GLY B O 1
ATOM 1808 N N . ALA B 1 109 ? -10.812 7.406 13.578 1 97.94 109 ALA B N 1
ATOM 1809 C CA . ALA B 1 109 ? -9.961 8.57 13.359 1 97.94 109 ALA B CA 1
ATOM 1810 C C . ALA B 1 109 ? -10.453 9.406 12.18 1 97.94 109 ALA B C 1
ATOM 1812 O O . ALA B 1 109 ? -11.242 8.922 11.359 1 97.94 109 ALA B O 1
ATOM 1813 N N . LEU B 1 110 ? -10.023 10.656 12.117 1 97.88 110 LEU B N 1
ATOM 1814 C CA . LEU B 1 110 ? -10.211 11.516 10.953 1 97.88 110 LEU B CA 1
ATOM 1815 C C . LEU B 1 110 ? -8.922 11.602 10.141 1 97.88 110 LEU B C 1
ATOM 1817 O O . LEU B 1 110 ? -7.832 11.734 10.703 1 97.88 110 LEU B O 1
ATOM 1821 N N . VAL B 1 111 ? -9.109 11.492 8.859 1 98.31 111 VAL B N 1
ATOM 1822 C CA . VAL B 1 111 ? -7.949 11.664 7.992 1 98.31 111 VAL B CA 1
ATOM 1823 C C . VAL B 1 111 ? -7.676 13.148 7.773 1 98.31 111 VAL B C 1
ATOM 1825 O O . VAL B 1 111 ? -8.586 13.914 7.441 1 98.31 111 VAL B O 1
ATOM 1828 N N . VAL B 1 112 ? -6.441 13.555 8.055 1 98.38 112 VAL B N 1
ATOM 1829 C CA . VAL B 1 112 ? -5.992 14.906 7.727 1 98.38 112 VAL B CA 1
ATOM 1830 C C . VAL B 1 112 ? -5.285 14.898 6.375 1 98.38 112 VAL B C 1
ATOM 1832 O O . VAL B 1 112 ? -4.285 14.203 6.191 1 98.38 112 VAL B O 1
ATOM 1835 N N . THR B 1 113 ? -5.801 15.664 5.438 1 97.94 113 THR B N 1
ATOM 1836 C CA . THR B 1 113 ? -5.312 15.578 4.066 1 97.94 113 THR B CA 1
ATOM 1837 C C . THR B 1 113 ? -5.453 16.922 3.352 1 97.94 113 THR B C 1
ATOM 1839 O O . THR B 1 113 ? -6.195 17.797 3.803 1 97.94 113 THR B O 1
ATOM 1842 N N . THR B 1 114 ? -4.621 17.094 2.297 1 96.5 114 THR B N 1
ATOM 1843 C CA . THR B 1 114 ? -4.805 18.234 1.416 1 96.5 114 THR B CA 1
ATOM 1844 C C . THR B 1 114 ? -5.473 17.828 0.111 1 96.5 114 THR B C 1
ATOM 1846 O O . THR B 1 114 ? -5.742 18.656 -0.753 1 96.5 114 THR B O 1
ATOM 1849 N N . ASP B 1 115 ? -5.715 16.516 -0.035 1 92.75 115 ASP B N 1
ATOM 1850 C CA . ASP B 1 115 ? -6.324 15.969 -1.244 1 92.75 115 ASP B CA 1
ATOM 1851 C C . ASP B 1 115 ? -7.848 16.047 -1.171 1 92.75 115 ASP B C 1
ATOM 1853 O O . ASP B 1 115 ? -8.477 15.297 -0.417 1 92.75 115 ASP B O 1
ATOM 1857 N N . TYR B 1 116 ? -8.453 16.75 -2.035 1 88.56 116 TYR B N 1
ATOM 1858 C CA . TYR B 1 116 ? -9.891 16.984 -2.043 1 88.56 116 TYR B CA 1
ATOM 1859 C C . TYR B 1 116 ? -10.656 15.719 -2.4 1 88.56 116 TYR B C 1
ATOM 1861 O O . TYR B 1 116 ? -11.836 15.594 -2.074 1 88.56 116 TYR B O 1
ATOM 1869 N N . HIS B 1 117 ? -10.023 14.789 -2.971 1 83.31 117 HIS B N 1
ATOM 1870 C CA . HIS B 1 117 ? -10.688 13.562 -3.393 1 83.31 117 HIS B CA 1
ATOM 1871 C C . HIS B 1 117 ? -11.102 12.719 -2.189 1 83.31 117 HIS B C 1
ATOM 1873 O O . HIS B 1 117 ? -12.008 11.883 -2.295 1 83.31 117 HIS B O 1
ATOM 1879 N N . PHE B 1 118 ? -10.57 13.047 -1.02 1 90.12 118 PHE B N 1
ATOM 1880 C CA . PHE B 1 118 ? -10.93 12.305 0.183 1 90.12 118 PHE B CA 1
ATOM 1881 C C . PHE B 1 118 ? -12.359 12.625 0.608 1 90.12 118 PHE B C 1
ATOM 1883 O O . PHE B 1 118 ? -12.93 11.93 1.45 1 9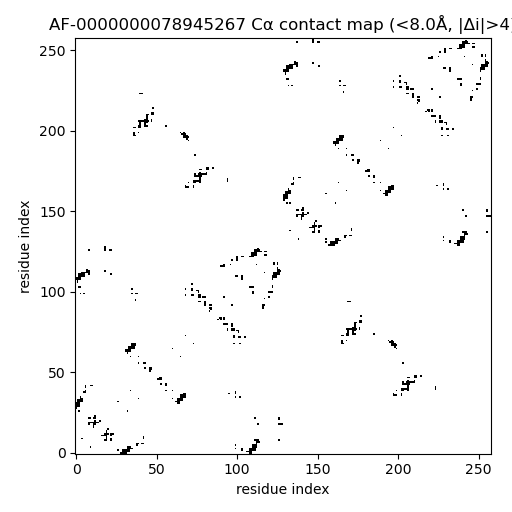0.12 118 PHE B O 1
ATOM 1890 N N . ARG B 1 119 ? -12.914 13.617 0.045 1 83.38 119 ARG B N 1
ATOM 1891 C CA . ARG B 1 119 ? -14.312 13.93 0.326 1 83.38 119 ARG B CA 1
ATOM 1892 C C . ARG B 1 119 ? -15.211 12.742 -0.004 1 83.38 119 ARG B C 1
ATOM 1894 O O . ARG B 1 119 ? -16.266 12.562 0.621 1 83.38 119 ARG B O 1
ATOM 1901 N N . LEU B 1 120 ? -14.734 11.914 -0.916 1 83.38 120 LEU B N 1
ATOM 1902 C CA . LEU B 1 120 ? -15.508 10.742 -1.34 1 83.38 120 LEU B CA 1
ATOM 1903 C C . LEU B 1 120 ? -15.391 9.617 -0.319 1 83.38 120 LEU B C 1
ATOM 1905 O O . LEU B 1 120 ? -16.172 8.664 -0.351 1 83.38 120 LEU B O 1
ATOM 1909 N N . LEU B 1 121 ? -14.43 9.672 0.562 1 89.25 121 LEU B N 1
ATOM 1910 C CA . LEU B 1 121 ? -14.102 8.547 1.434 1 89.25 121 LEU B CA 1
ATOM 1911 C C . LEU B 1 121 ? -14.641 8.781 2.842 1 89.25 121 LEU B C 1
ATOM 1913 O O . LEU B 1 121 ? -14.75 7.836 3.631 1 89.25 121 LEU B O 1
ATOM 1917 N N . GLY B 1 122 ? -15.133 9.875 3.117 1 78.5 122 GLY B N 1
ATOM 1918 C CA . GLY B 1 122 ? -15.711 10.227 4.402 1 78.5 122 GLY B CA 1
ATOM 1919 C C . GLY B 1 122 ? -14.703 10.219 5.535 1 78.5 122 GLY B C 1
ATOM 1920 O O . GLY B 1 122 ? -13.547 9.836 5.34 1 78.5 122 GLY B O 1
ATOM 1921 N N . ASP B 1 123 ? -14.836 10.945 6.633 1 86.5 123 ASP B N 1
ATOM 1922 C CA . ASP B 1 123 ? -14.117 11.047 7.898 1 86.5 123 ASP B CA 1
ATOM 1923 C C . ASP B 1 123 ? -12.75 11.703 7.699 1 86.5 123 ASP B C 1
ATOM 1925 O O . ASP B 1 123 ? -11.719 11.117 8.047 1 86.5 123 ASP B O 1
ATOM 1929 N N . ALA B 1 124 ? -12.836 12.891 6.992 1 95.12 124 ALA B N 1
ATOM 1930 C CA . ALA B 1 124 ? -11.562 13.547 6.684 1 95.12 124 ALA B CA 1
ATOM 1931 C C . ALA B 1 124 ? -11.625 15.039 6.992 1 95.12 124 ALA B C 1
ATOM 1933 O O . ALA B 1 124 ? -12.703 15.641 6.973 1 95.12 124 ALA B O 1
ATOM 1934 N N . ILE B 1 125 ? -10.586 15.586 7.441 1 96.69 125 ILE B N 1
ATOM 1935 C CA . ILE B 1 125 ? -10.305 17.016 7.523 1 96.69 125 ILE B CA 1
ATOM 1936 C C . ILE B 1 125 ? -9.461 17.438 6.324 1 96.69 125 ILE B C 1
ATOM 1938 O O . ILE B 1 125 ? -8.281 17.109 6.242 1 96.69 125 ILE B O 1
ATOM 1942 N N . ILE B 1 126 ? -10.148 18.188 5.402 1 96.31 126 ILE B N 1
ATOM 1943 C CA . ILE B 1 126 ? -9.453 18.609 4.188 1 96.31 126 ILE B CA 1
ATOM 1944 C C . ILE B 1 126 ? -8.906 20.016 4.375 1 96.31 126 ILE B C 1
ATOM 1946 O O . ILE B 1 126 ? -9.672 20.969 4.598 1 96.31 126 ILE B O 1
ATOM 1950 N N . ILE B 1 127 ? -7.602 20.094 4.305 1 95.62 127 ILE B N 1
ATOM 1951 C CA . ILE B 1 127 ? -6.949 21.375 4.477 1 95.62 127 ILE B CA 1
ATOM 1952 C C . ILE B 1 127 ? -6.871 22.109 3.133 1 95.62 127 ILE B C 1
ATOM 1954 O O . ILE B 1 127 ? -6.223 21.625 2.201 1 95.62 127 ILE B O 1
ATOM 1958 N N . GLU B 1 128 ? -7.73 23.094 2.936 1 84.81 128 GLU B N 1
ATOM 1959 C CA . GLU B 1 128 ? -7.816 23.875 1.697 1 84.81 128 GLU B CA 1
ATOM 1960 C C . GLU B 1 128 ? -6.973 25.141 1.777 1 84.81 128 GLU B C 1
ATOM 1962 O O . GLU B 1 128 ? -6.691 25.641 2.869 1 84.81 128 GLU B O 1
ATOM 1967 N N . SER B 1 129 ? -6.266 25.484 0.664 1 66.12 129 SER B N 1
ATOM 1968 C CA . SER B 1 129 ? -5.648 26.812 0.624 1 66.12 129 SER B CA 1
ATOM 1969 C C . SER B 1 129 ? -6.676 27.906 0.896 1 66.12 129 SER B C 1
ATOM 1971 O O . SER B 1 129 ? -7.863 27.734 0.614 1 66.12 129 SER B O 1
#

InterPro domains:
  IPR002716 PIN domain [PF01850] (4-120)
  IPR002716 PIN domain [SM00670] (1-120)
  IPR022907 VapC family [MF_00265] (3-128)
  IPR029060 PIN-like domain superfamily [SSF88723] (1-124)
  IPR050556 Type II toxin-antitoxin system RNase [PTHR33653] (2-121)

Radius of gyration: 18.21 Å; Cα contacts (8 Å, |Δi|>4): 499; chains: 2; bounding box: 36×55×43 Å

Organism: Thermococcus gammatolerans (strain DSM 15229 / JCM 11827 / EJ3) (NCBI:txid593117)

Solvent-accessible surface area (backbone atoms only — not comparable to full-atom values): 13211 Å² total; per-residue (Å²): 88,39,31,28,63,37,51,62,27,48,51,30,39,74,69,61,40,73,67,6,51,54,44,49,52,52,60,71,68,31,75,40,41,40,36,49,19,66,41,43,15,53,44,29,19,51,30,51,63,66,72,40,72,64,67,53,55,54,54,56,50,69,68,32,53,68,39,59,44,42,62,67,42,20,38,52,10,9,43,49,34,22,54,47,42,71,75,31,76,82,53,88,72,46,59,65,56,26,37,53,44,38,48,22,60,76,68,68,24,31,34,33,28,52,55,72,71,44,69,78,70,46,67,55,48,69,56,71,134,88,40,32,28,63,35,50,63,27,48,51,31,40,74,69,62,40,72,67,6,51,53,44,49,52,52,61,70,68,30,74,40,41,39,36,48,19,67,40,43,15,54,42,28,20,52,30,50,63,67,74,39,71,64,67,52,54,55,54,56,50,68,68,32,51,69,38,60,44,42,61,67,40,20,37,53,12,9,42,49,35,24,54,47,42,71,74,30,76,83,54,87,72,46,61,67,56,28,37,52,43,37,48,22,60,75,66,67,22,31,33,32,27,53,56,72,72,46,70,80,65,53,60,58,47,71,56,71,133

Foldseek 3Di:
DEEEEALQQVVCLVVVHPSNVVSVVCLVPDPFYEYEVLRLVVNQVVCVVVVHDNVVSVVVCVSGHYDYQDDVLLVVLVVVVVVCCVVPVPQDQDSSLSSSLSVCVVVVYEYEHCDPSCVVSDRYDHRYD/DEEEEALQQVVCLVVVHPSNVVSVVPLVVDPFYEYEVLRLVVNQVVCVVVVHDNVVSVVVCVSGHYDYQDDVLLVQLVVVVVVCCVVCVPQDQDSSLSSSLSVCVVVVYEYEHCDPSCVVSDRYDHRYD

Secondary structure (DSSP, 8-state):
-EEEE-HHHHHHHHHT-HHHHHHHHHHHHSSEEEEEHHHHHHHHHHHHHTT--THHHHHHHHTSEEE-B-HHHHHHHHHHHHHHHHH-TT----HHHHHHHHHHHHHTPEEEES-GGGGGTSSEEE---/-EEEE-HHHHHHHHHT-HHHHHHHHHHHH-SEEEEEHHHHHHHHHHHHHTT--THHHHHHHHTSEEE-B-HHHHHHHHHHHHHHHHH-TT----HHHHHHHHHHHHHTPEEEES-GGGGGTSSEEE---